Protein AF-A0A9P9J7Y5-F1 (afdb_monomer)

Foldseek 3Di:
DPPDQCCLVVVVLVVLPDLADEAEEAEAPQQCQVVVLVCCVPPPHDPQAQEFEDEFDALPQAELLSRLVRRVVSQCVVVVVLCVLLVVLCVVQPVCCSVDSVSSLSSVLVSQQDLSNAEYEYEYEALVNHDPVCSLVVLVSSVVSRVVCVPGNGHYYYYYYHYVDVSNVVSCPVVVVVYPYRYDYLLNCLLPVLPPDADPVLSVLSSVLSVQAPRRHNVLVVLLLVLQPVDPQSVDNRSSVVSSVDRQSYPVSSVVSVLVPDPCNVLVVQLVVCVVPDSDDDDPVRSVLSSQDDPPDPDSPDDPDDDDPDDD

Organism: NCBI:txid1079267

pLDDT: mean 72.06, std 17.3, range [28.56, 95.88]

Secondary structure (DSSP, 8-state):
---TTTHHHHHHHHHHT-SSEEEEEEE-TTS-HHHHHHHIIIIIS-TTSEEEEEE-BTTTB--HHHHHHHHHHHHHHH-GGGGGGGHHHHHHHGGGGGG-HHHHHHHHHHHHHSTTT-EEEEEEE-GGGS-HHHHHHHHHHHHHHHHHHTTSS-EEEEEEEE---HHHHHHTHHHHTTS-EEEE-HHHHTTTGGGSS--HHHHHHHHHHHHH-SS--HHHHHHHHHTTTTSTTTTSHHHHHHHHHS--SSHHHHHHHHHTT-S-HHHHHHHHHHHHH-SSPPPHHHHHHHHH--TT---TT---PPP-S---

Nearest PDB structures (foldseek):
  7tjf-assembly1_E  TM=5.237E-01  e=9.612E-05  Saccharomyces cerevisiae
  6nyv-assembly1_B  TM=5.092E-01  e=1.310E-04  Drosophila melanogaster
  5zqm-assembly1_A  TM=4.766E-01  e=4.915E-05  Homo sapiens
  5vq9-assembly1_D  TM=4.803E-01  e=2.840E-04  Homo sapiens
  5w0t-assembly1_A-2  TM=4.147E-01  e=2.310E-04  Saccharomyces cerevisiae S288C

Solvent-accessible surface area (backbone atoms only — not comparable to full-atom values): 17991 Å² total; per-residue (Å²): 142,83,73,69,82,58,49,58,62,50,44,48,56,56,55,65,71,45,71,53,47,56,38,40,37,29,29,49,84,49,50,47,64,66,60,48,54,49,47,36,67,78,72,64,53,63,87,83,37,49,74,28,61,40,67,35,32,66,98,76,49,24,48,68,46,60,43,48,53,50,31,50,52,48,46,29,71,77,39,59,80,48,47,63,48,41,47,69,54,33,75,73,43,46,88,50,33,80,75,32,58,68,54,46,51,51,27,53,55,51,31,44,58,34,73,87,49,38,34,35,36,41,36,38,33,39,56,70,33,32,46,75,85,52,45,62,58,52,52,53,48,55,51,52,52,55,65,59,40,79,80,52,83,22,29,56,23,38,40,38,29,28,52,77,44,65,80,55,50,58,71,34,49,78,45,51,78,80,26,65,74,46,75,48,56,37,74,72,53,61,79,58,69,66,73,71,91,61,59,75,73,53,38,57,47,46,47,51,51,53,72,74,30,65,86,42,22,58,49,47,53,48,50,60,63,62,67,41,72,91,47,93,38,60,87,35,78,66,38,51,46,56,51,54,71,70,58,60,67,33,64,66,49,46,48,50,59,57,58,68,65,50,90,50,55,69,58,52,51,49,46,52,51,48,64,73,68,46,93,62,91,72,50,71,71,56,45,59,51,61,66,66,63,53,99,84,58,93,52,95,84,74,71,94,66,85,81,74,94,80,84,132

InterPro domains:
  IPR027417 P-loop containing nucleoside triphosphate hydrolase [G3DSA:3.40.50.300] (8-209)
  IPR027417 P-loop containing nucleoside triphosphate hydrolase [SSF52540] (16-172)
  IPR055497 Domain of unknown function DUF7069 [PF23239] (197-244)
  IPR056884 Nephrocystin 3-like, N-terminal [PF24883] (17-163)

Mean predicted aligned error: 14.94 Å

Radius of gyration: 24.16 Å; Cα contacts (8 Å, |Δi|>4): 365; chains: 1; bounding box: 66×51×68 Å

Structure (mmCIF, N/CA/C/O backbone):
data_AF-A0A9P9J7Y5-F1
#
_entry.id   AF-A0A9P9J7Y5-F1
#
loop_
_atom_site.group_PDB
_atom_site.id
_atom_site.type_symbol
_atom_site.label_atom_id
_atom_site.label_alt_id
_atom_site.label_comp_id
_atom_site.label_asym_id
_atom_site.label_entity_id
_atom_site.label_seq_id
_atom_site.pdbx_PDB_ins_code
_atom_site.Cartn_x
_atom_site.Cartn_y
_atom_site.Cartn_z
_atom_site.occupancy
_atom_site.B_iso_or_equiv
_atom_site.auth_seq_id
_atom_site.auth_comp_id
_atom_site.auth_asym_id
_atom_site.auth_atom_id
_atom_site.pdbx_PDB_model_num
ATOM 1 N N . MET A 1 1 ? 31.064 13.441 7.621 1.00 30.64 1 MET A N 1
ATOM 2 C CA . MET A 1 1 ? 29.585 13.510 7.565 1.00 30.64 1 MET A CA 1
ATOM 3 C C . MET A 1 1 ? 29.035 12.103 7.346 1.00 30.64 1 MET A C 1
ATOM 5 O O . MET A 1 1 ? 28.997 11.632 6.220 1.00 30.64 1 MET A O 1
ATOM 9 N N . SER A 1 2 ? 28.711 11.392 8.428 1.00 28.56 2 SER A N 1
ATOM 10 C CA . SER A 1 2 ? 28.346 9.960 8.444 1.00 28.56 2 SER A CA 1
ATOM 11 C C . SER A 1 2 ? 26.985 9.702 9.119 1.00 28.56 2 SER A C 1
ATOM 13 O O . SER A 1 2 ? 26.792 8.652 9.724 1.00 28.56 2 SER A O 1
ATOM 15 N N . GLY A 1 3 ? 26.063 10.672 9.061 1.00 30.59 3 GLY A N 1
ATOM 16 C CA . GLY A 1 3 ? 24.860 10.718 9.907 1.00 30.59 3 GLY A CA 1
ATOM 17 C C . GLY A 1 3 ? 23.641 9.906 9.445 1.00 30.59 3 GLY A C 1
ATOM 18 O O . GLY A 1 3 ? 22.944 9.355 10.282 1.00 30.59 3 GLY A O 1
ATOM 19 N N . THR A 1 4 ? 23.380 9.732 8.148 1.00 46.78 4 THR A N 1
ATOM 20 C CA . THR A 1 4 ? 22.036 9.300 7.694 1.00 46.78 4 THR A CA 1
ATOM 21 C C . THR A 1 4 ? 21.763 7.785 7.730 1.00 46.78 4 THR A C 1
ATOM 23 O O . THR A 1 4 ? 20.610 7.356 7.764 1.00 46.78 4 THR A O 1
ATOM 26 N N . LYS A 1 5 ? 22.799 6.932 7.789 1.00 42.75 5 LYS A N 1
ATOM 27 C CA . LYS A 1 5 ? 22.683 5.475 7.527 1.00 42.75 5 LYS A CA 1
ATOM 28 C C . LYS A 1 5 ? 21.881 4.688 8.579 1.00 42.75 5 LYS A C 1
ATOM 30 O O . LYS A 1 5 ? 21.254 3.682 8.255 1.00 42.75 5 LYS A O 1
ATOM 35 N N . ALA A 1 6 ? 21.928 5.108 9.841 1.00 46.97 6 ALA A N 1
ATOM 36 C CA . ALA A 1 6 ? 21.239 4.427 10.940 1.00 46.97 6 ALA A CA 1
ATOM 37 C C . ALA A 1 6 ? 19.881 5.061 11.262 1.00 46.97 6 ALA A C 1
ATOM 39 O O . ALA A 1 6 ? 19.047 4.420 11.896 1.00 46.97 6 ALA A O 1
ATOM 40 N N . GLU A 1 7 ? 19.647 6.300 10.838 1.00 52.06 7 GLU A N 1
ATOM 41 C CA . GLU A 1 7 ? 18.571 7.128 11.380 1.00 52.06 7 GLU A CA 1
ATOM 42 C C . GLU A 1 7 ? 17.200 6.737 10.848 1.00 52.06 7 GLU A C 1
ATOM 44 O O . GLU A 1 7 ? 16.274 6.611 11.645 1.00 52.06 7 GLU A O 1
ATOM 49 N N . TRP A 1 8 ? 17.060 6.441 9.552 1.00 59.62 8 TRP A N 1
ATOM 50 C CA . TRP A 1 8 ? 15.756 6.055 9.013 1.00 59.62 8 TRP A CA 1
ATOM 51 C C . TRP A 1 8 ? 15.376 4.615 9.377 1.00 59.62 8 TRP A C 1
ATOM 53 O O . TRP A 1 8 ? 14.233 4.386 9.751 1.00 59.62 8 TRP A O 1
ATOM 63 N N . LYS A 1 9 ? 16.309 3.644 9.367 1.00 58.81 9 LYS A N 1
ATOM 64 C CA . LYS A 1 9 ? 16.030 2.251 9.793 1.00 58.81 9 LYS A CA 1
ATOM 65 C C . LYS A 1 9 ? 15.739 2.178 11.292 1.00 58.81 9 LYS A C 1
ATOM 67 O O . LYS A 1 9 ? 14.817 1.479 11.713 1.00 58.81 9 LYS A O 1
ATOM 72 N N . LYS A 1 10 ? 16.494 2.920 12.113 1.00 60.72 10 LYS A N 1
ATOM 73 C CA . LYS A 1 10 ? 16.228 3.06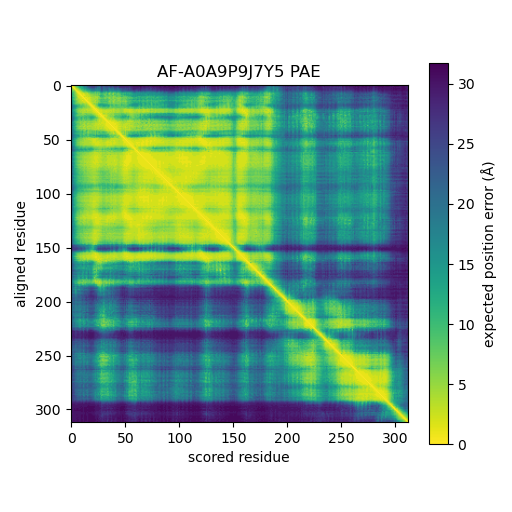5 13.554 1.00 60.72 10 LYS A CA 1
ATOM 74 C C . LYS A 1 10 ? 14.931 3.830 13.791 1.00 60.72 10 LYS A C 1
ATOM 76 O O . LYS A 1 10 ? 14.159 3.424 14.652 1.00 60.72 10 LYS A O 1
ATOM 81 N N . GLY A 1 11 ? 14.663 4.873 13.010 1.00 65.25 11 GLY A N 1
ATOM 82 C CA . GLY A 1 11 ? 13.417 5.632 13.022 1.00 65.25 11 GLY A CA 1
ATOM 83 C C . GLY A 1 11 ? 12.224 4.741 12.704 1.00 65.25 11 GLY A C 1
ATOM 84 O O . GLY A 1 11 ? 11.317 4.636 13.519 1.00 65.25 11 GLY A O 1
ATOM 85 N N . LEU A 1 12 ? 12.280 3.998 11.600 1.00 69.12 12 LEU A N 1
ATOM 86 C CA . LEU A 1 12 ? 11.273 3.031 11.178 1.00 69.12 12 LEU A CA 1
ATOM 87 C C . LEU A 1 12 ? 11.050 1.979 12.262 1.00 69.12 12 LEU A C 1
ATOM 89 O O . LEU A 1 12 ? 9.931 1.842 12.731 1.00 69.12 12 LEU A O 1
ATOM 93 N N . LYS A 1 13 ? 12.098 1.306 12.757 1.00 68.69 13 LYS A N 1
ATOM 94 C CA . LYS A 1 13 ? 11.964 0.317 13.845 1.00 68.69 13 LYS A CA 1
ATOM 95 C C . LYS A 1 13 ? 11.372 0.915 15.123 1.00 68.69 13 LYS A C 1
ATOM 97 O O . LYS A 1 13 ? 10.553 0.277 15.773 1.00 68.69 13 LYS A O 1
ATOM 102 N N . THR A 1 14 ? 11.761 2.134 15.488 1.00 69.25 14 THR A N 1
ATOM 103 C CA . THR A 1 14 ? 11.233 2.821 16.678 1.00 69.25 14 THR A CA 1
ATOM 104 C C . THR A 1 14 ? 9.757 3.173 16.498 1.00 69.25 14 THR A C 1
ATOM 106 O O . THR A 1 14 ? 8.968 2.991 17.417 1.00 69.25 14 THR A O 1
ATOM 109 N N . ARG A 1 15 ? 9.355 3.622 15.305 1.00 71.31 15 ARG A N 1
ATOM 110 C CA . ARG A 1 15 ? 7.965 3.973 14.983 1.00 71.31 15 ARG A CA 1
ATOM 111 C C . ARG A 1 15 ? 7.093 2.746 14.752 1.00 71.31 15 ARG A C 1
ATOM 113 O O . ARG A 1 15 ? 5.922 2.757 15.107 1.00 71.31 15 ARG A O 1
ATOM 120 N N . LEU A 1 16 ? 7.650 1.648 14.249 1.00 70.00 16 LEU A N 1
ATOM 121 C CA . LEU A 1 16 ? 6.963 0.359 14.172 1.00 70.00 16 LEU A CA 1
ATOM 122 C C . LEU A 1 16 ? 6.620 -0.180 15.565 1.00 70.00 16 LEU A C 1
ATOM 124 O O . LEU A 1 16 ? 5.552 -0.759 15.718 1.00 70.00 16 LEU A O 1
ATOM 128 N N . LYS A 1 17 ? 7.447 0.112 16.577 1.00 68.69 17 LYS A N 1
ATOM 129 C CA . LYS A 1 17 ? 7.165 -0.186 17.991 1.00 68.69 17 LYS A CA 1
ATOM 130 C C . LYS A 1 17 ? 6.159 0.756 18.658 1.00 68.69 17 LYS A C 1
ATOM 132 O O . LYS A 1 17 ? 5.751 0.478 19.777 1.00 68.69 17 LYS A O 1
ATOM 137 N N . GLN A 1 18 ? 5.791 1.876 18.029 1.00 68.81 18 GLN A N 1
ATOM 138 C CA . GLN A 1 18 ? 4.716 2.721 18.551 1.00 68.81 18 GLN A CA 1
ATOM 139 C C . GLN A 1 18 ? 3.368 2.058 18.285 1.00 68.81 18 GLN A C 1
ATOM 141 O O . GLN A 1 18 ? 3.100 1.604 17.171 1.00 68.81 18 GLN A O 1
ATOM 146 N N . ASP A 1 19 ? 2.538 2.032 19.317 1.00 64.62 19 ASP A N 1
ATOM 147 C CA . ASP A 1 19 ? 1.259 1.328 19.320 1.00 64.62 19 ASP A CA 1
ATOM 148 C C . ASP A 1 19 ? 0.167 2.029 18.510 1.00 64.62 19 ASP A C 1
ATOM 150 O O . ASP A 1 19 ? -0.817 1.401 18.134 1.00 64.62 19 ASP A O 1
ATOM 154 N N . SER A 1 20 ? 0.323 3.322 18.238 1.00 69.25 20 SER A N 1
ATOM 155 C CA . SER A 1 20 ? -0.656 4.096 17.493 1.00 69.25 20 SER A CA 1
ATOM 156 C C . SER A 1 20 ? -0.000 5.153 16.626 1.00 69.25 20 SER A C 1
ATOM 158 O O . SER A 1 20 ? 1.152 5.560 16.814 1.00 69.25 20 SER A O 1
ATOM 160 N N . GLY A 1 21 ? -0.792 5.601 15.666 1.00 71.56 21 GLY A N 1
ATOM 161 C CA . GLY A 1 21 ? -0.497 6.756 14.862 1.00 71.56 21 GLY A CA 1
ATOM 162 C C . GLY A 1 21 ? 0.029 6.464 13.470 1.00 71.56 21 GLY A C 1
ATOM 163 O O . GLY A 1 21 ? 0.324 5.326 13.103 1.00 71.56 21 GLY A O 1
ATOM 164 N N . PRO A 1 22 ? 0.052 7.510 12.647 1.00 76.12 22 PRO A N 1
ATOM 165 C CA . PRO A 1 22 ? 0.320 7.375 11.238 1.00 76.12 22 PRO A CA 1
ATOM 166 C C . PRO A 1 22 ? 1.812 7.520 10.931 1.00 76.12 22 PRO A C 1
ATOM 168 O O . PRO A 1 22 ? 2.508 8.387 11.461 1.00 76.12 22 PRO A O 1
ATOM 171 N N . LEU A 1 23 ? 2.293 6.679 10.026 1.00 79.56 23 LEU A N 1
ATOM 172 C CA . LEU A 1 23 ? 3.646 6.684 9.499 1.00 79.56 23 LEU A CA 1
ATOM 173 C C . LEU A 1 23 ? 3.573 6.821 7.983 1.00 79.56 23 LEU A C 1
ATOM 175 O O . LEU A 1 23 ? 2.976 5.974 7.323 1.00 79.56 23 LEU A O 1
ATOM 179 N N . LEU A 1 24 ? 4.200 7.863 7.441 1.00 79.62 24 LEU A N 1
ATOM 180 C CA . LEU A 1 24 ? 4.327 8.043 6.000 1.00 79.62 24 LEU A CA 1
ATOM 181 C C . LEU A 1 24 ? 5.722 7.615 5.545 1.00 79.62 24 LEU A C 1
ATOM 183 O O . LEU A 1 24 ? 6.725 8.111 6.059 1.00 79.62 24 LEU A O 1
ATOM 187 N N . VAL A 1 25 ? 5.775 6.733 4.554 1.00 80.19 25 VAL A N 1
ATOM 188 C CA . VAL A 1 25 ? 6.993 6.329 3.860 1.00 80.19 25 VAL A CA 1
ATOM 189 C C . VAL A 1 25 ? 6.951 6.892 2.444 1.00 80.19 25 VAL A C 1
ATOM 191 O O . VAL A 1 25 ? 6.141 6.478 1.618 1.00 80.19 25 VAL A O 1
ATOM 194 N N . THR A 1 26 ? 7.834 7.842 2.154 1.00 76.31 26 THR A N 1
ATOM 195 C CA . THR A 1 26 ? 7.985 8.391 0.804 1.00 76.31 26 THR A CA 1
ATOM 196 C C . THR A 1 26 ? 9.173 7.745 0.111 1.00 76.31 26 THR A C 1
ATOM 198 O O . THR A 1 26 ? 10.251 7.669 0.692 1.00 76.31 26 THR A O 1
ATOM 201 N N . ALA A 1 27 ? 9.014 7.277 -1.125 1.00 73.06 27 ALA A N 1
ATOM 202 C CA . ALA A 1 27 ? 10.160 6.811 -1.909 1.00 73.06 27 ALA A CA 1
ATOM 203 C C . ALA A 1 27 ? 9.968 7.012 -3.409 1.00 73.06 27 ALA A C 1
ATOM 205 O O . ALA A 1 27 ? 8.844 6.976 -3.921 1.00 73.06 27 ALA A O 1
ATOM 206 N N . ASP A 1 28 ? 11.074 7.147 -4.128 1.00 71.88 28 ASP A N 1
ATOM 207 C CA . ASP A 1 28 ? 11.061 7.295 -5.581 1.00 71.88 28 ASP A CA 1
ATOM 208 C C . ASP A 1 28 ? 10.579 5.996 -6.279 1.00 71.88 28 ASP A C 1
ATOM 210 O O . ASP A 1 28 ? 10.495 4.921 -5.656 1.00 71.88 28 ASP A O 1
ATOM 214 N N . PRO A 1 29 ? 10.142 6.061 -7.552 1.00 69.81 29 PRO A N 1
ATOM 215 C CA . PRO A 1 29 ? 9.810 4.870 -8.337 1.00 69.81 29 PRO A CA 1
ATOM 216 C C . PRO A 1 29 ? 10.962 3.858 -8.346 1.00 69.81 29 PRO A C 1
ATOM 218 O O . PRO A 1 29 ? 12.126 4.237 -8.382 1.00 69.81 29 PRO A O 1
ATOM 221 N N . GLY A 1 30 ? 10.651 2.561 -8.288 1.00 63.19 30 GLY A N 1
ATOM 222 C CA . GLY A 1 30 ? 11.681 1.514 -8.298 1.00 63.19 30 GLY A CA 1
ATOM 223 C C . GLY A 1 30 ? 12.516 1.398 -7.013 1.00 63.19 30 GLY A C 1
ATOM 224 O O . GLY A 1 30 ? 13.418 0.567 -6.959 1.00 63.19 30 GLY A O 1
ATOM 225 N N . CYS A 1 31 ? 12.224 2.171 -5.959 1.00 65.31 31 CYS A N 1
ATOM 226 C CA . CYS A 1 31 ? 12.910 2.072 -4.661 1.00 65.31 31 CYS A CA 1
ATOM 227 C C . CYS A 1 31 ? 12.339 0.994 -3.715 1.00 65.31 31 CYS A C 1
ATOM 229 O O . CYS A 1 31 ? 12.710 0.959 -2.547 1.00 65.31 31 CYS A O 1
ATOM 231 N N . GLY A 1 32 ? 11.434 0.129 -4.188 1.00 65.88 32 GLY A N 1
ATOM 232 C CA . GLY A 1 32 ? 10.937 -1.006 -3.401 1.00 65.88 32 GLY A CA 1
ATOM 233 C C . GLY A 1 32 ? 9.888 -0.667 -2.333 1.00 65.88 32 GLY A C 1
ATOM 234 O O . GLY A 1 32 ? 9.806 -1.379 -1.341 1.00 65.88 32 GLY A O 1
ATOM 235 N N . LYS A 1 33 ? 9.067 0.381 -2.517 1.00 78.50 33 LYS A N 1
ATOM 236 C CA . LYS A 1 33 ? 7.981 0.750 -1.574 1.00 78.50 33 LYS A CA 1
ATOM 237 C C . LYS A 1 33 ? 7.036 -0.410 -1.269 1.00 78.50 33 LYS A C 1
ATOM 239 O O . LYS A 1 33 ? 6.884 -0.769 -0.109 1.00 78.50 33 LYS A O 1
ATOM 244 N N . SER A 1 34 ? 6.487 -1.035 -2.307 1.00 79.12 34 SER A N 1
ATOM 245 C CA . SER A 1 34 ? 5.549 -2.151 -2.162 1.00 79.12 34 SER A CA 1
ATOM 246 C C . SER A 1 34 ? 6.226 -3.392 -1.575 1.00 79.12 34 SER A C 1
ATOM 248 O O . SER A 1 34 ? 5.640 -4.090 -0.751 1.00 79.12 34 SER A O 1
ATOM 250 N N . ALA A 1 35 ? 7.498 -3.633 -1.921 1.00 76.25 35 ALA A N 1
ATOM 251 C CA . ALA A 1 35 ? 8.300 -4.696 -1.313 1.00 76.25 35 ALA A CA 1
ATOM 252 C C . ALA A 1 35 ? 8.533 -4.442 0.186 1.00 76.25 35 ALA A C 1
ATOM 254 O O . ALA A 1 35 ? 8.406 -5.359 0.995 1.00 76.25 35 ALA A O 1
ATOM 255 N N . LEU A 1 36 ? 8.800 -3.191 0.574 1.00 74.50 36 LEU A N 1
ATOM 256 C CA . LEU A 1 36 ? 8.884 -2.785 1.972 1.00 74.50 36 LEU A CA 1
ATOM 257 C C . LEU A 1 36 ? 7.530 -2.938 2.673 1.00 74.50 36 LEU A C 1
ATOM 259 O O . LEU A 1 36 ? 7.495 -3.493 3.763 1.00 74.50 36 LEU A O 1
ATOM 263 N N . ALA A 1 37 ? 6.425 -2.497 2.068 1.00 80.38 37 ALA A N 1
ATOM 264 C CA . ALA A 1 37 ? 5.087 -2.646 2.640 1.00 80.38 37 ALA A CA 1
ATOM 265 C C . ALA A 1 37 ? 4.768 -4.122 2.927 1.00 80.38 37 ALA A C 1
ATOM 267 O O . ALA A 1 37 ? 4.381 -4.458 4.046 1.00 80.38 37 ALA A O 1
ATOM 268 N N . LYS A 1 38 ? 5.040 -5.008 1.962 1.00 80.44 38 LYS A N 1
ATOM 269 C CA . LYS A 1 38 ? 4.908 -6.459 2.125 1.00 80.44 38 LYS A CA 1
ATOM 270 C C . LYS A 1 38 ? 5.805 -7.002 3.239 1.00 80.44 38 LYS A C 1
ATOM 272 O O . LYS A 1 38 ? 5.316 -7.670 4.140 1.00 80.44 38 LYS A O 1
ATOM 277 N N . TYR A 1 39 ? 7.092 -6.653 3.243 1.00 76.81 39 TYR A N 1
ATOM 278 C CA . TYR A 1 39 ? 8.017 -7.073 4.300 1.00 76.81 39 TYR A CA 1
ATOM 279 C C . TYR A 1 39 ? 7.554 -6.628 5.698 1.00 76.81 39 TYR A C 1
ATOM 281 O O . TYR A 1 39 ? 7.715 -7.352 6.684 1.00 76.81 39 TYR A O 1
ATOM 289 N N . LEU A 1 40 ? 6.975 -5.429 5.805 1.00 77.62 40 LEU A N 1
ATOM 290 C CA . LEU A 1 40 ? 6.451 -4.930 7.069 1.00 77.62 40 LEU A CA 1
ATOM 291 C C . LEU A 1 40 ? 5.247 -5.743 7.541 1.00 77.62 40 LEU A C 1
ATOM 293 O O . LEU A 1 40 ? 5.210 -6.096 8.719 1.00 77.62 40 LEU A O 1
ATOM 297 N N . ILE A 1 41 ? 4.324 -6.068 6.634 1.00 80.00 41 ILE A N 1
ATOM 298 C CA . ILE A 1 41 ? 3.160 -6.921 6.904 1.00 80.00 41 ILE A CA 1
ATOM 299 C C . ILE A 1 41 ? 3.597 -8.322 7.344 1.00 80.00 41 ILE A C 1
ATOM 301 O O . ILE A 1 41 ? 3.137 -8.795 8.379 1.00 80.00 41 ILE A O 1
ATOM 305 N N . ASP A 1 42 ? 4.519 -8.941 6.609 1.00 76.38 42 ASP A N 1
ATOM 306 C CA . ASP A 1 42 ? 4.877 -10.348 6.802 1.00 76.38 42 ASP A CA 1
ATOM 307 C C . ASP A 1 42 ? 5.786 -10.573 8.025 1.00 76.38 42 ASP A C 1
ATOM 309 O O . ASP A 1 42 ? 5.684 -11.604 8.692 1.00 76.38 42 ASP A O 1
ATOM 313 N N . TYR A 1 43 ? 6.680 -9.623 8.340 1.00 70.75 43 TYR A N 1
ATOM 314 C CA . TYR A 1 43 ? 7.783 -9.881 9.281 1.00 70.75 43 TYR A CA 1
ATOM 315 C C . TYR A 1 43 ? 7.977 -8.849 10.391 1.00 70.75 43 TYR A C 1
ATOM 317 O O . TYR A 1 43 ? 8.624 -9.159 11.393 1.00 70.75 43 TYR A O 1
ATOM 325 N N . SER A 1 44 ? 7.510 -7.607 10.227 1.00 69.31 44 SER A N 1
ATOM 326 C CA . SER A 1 44 ? 7.893 -6.517 11.146 1.00 69.31 44 SER A CA 1
ATOM 327 C C . SER A 1 44 ? 6.760 -5.986 12.010 1.00 69.31 44 SER A C 1
ATOM 329 O O . SER A 1 44 ? 7.030 -5.405 13.064 1.00 69.31 44 SER A O 1
ATOM 331 N N . LEU A 1 45 ? 5.512 -6.124 11.567 1.00 74.75 45 LEU A N 1
ATOM 332 C CA . LEU A 1 45 ? 4.358 -5.730 12.357 1.00 74.75 45 LEU A CA 1
ATOM 333 C C . LEU A 1 45 ? 4.081 -6.775 13.453 1.00 74.75 45 LEU A C 1
ATOM 335 O O . LEU A 1 45 ? 4.258 -7.972 13.223 1.00 74.75 45 LEU A O 1
ATOM 339 N N . PRO A 1 46 ? 3.680 -6.352 14.668 1.00 71.12 46 PRO A N 1
ATOM 340 C CA . PRO A 1 46 ? 3.418 -7.285 15.759 1.00 71.12 46 PRO A CA 1
ATOM 341 C C . PRO A 1 46 ? 2.289 -8.256 15.400 1.00 71.12 46 PRO A C 1
ATOM 343 O O . PRO A 1 46 ? 1.209 -7.813 15.033 1.00 71.12 46 PRO A O 1
ATOM 346 N N . GLN A 1 47 ? 2.474 -9.561 15.611 1.00 69.00 47 GLN A N 1
ATOM 347 C CA . GLN A 1 47 ? 1.408 -10.558 15.393 1.00 69.00 47 GLN A CA 1
ATOM 348 C C . GLN A 1 47 ? 0.170 -10.341 16.285 1.00 69.00 47 GLN A C 1
ATOM 350 O O . GLN A 1 47 ? -0.896 -10.884 16.022 1.00 69.00 47 GLN A O 1
ATOM 355 N N . SER A 1 48 ? 0.301 -9.544 17.349 1.00 74.81 48 SER A N 1
ATOM 356 C CA . SER A 1 48 ? -0.786 -9.176 18.258 1.00 74.81 48 SER A CA 1
ATOM 357 C C . SER A 1 48 ? -1.700 -8.064 17.725 1.00 74.81 48 SER A C 1
ATOM 359 O O . SER A 1 48 ? -2.689 -7.737 18.382 1.00 74.81 48 SER A O 1
ATOM 361 N N . THR A 1 49 ? -1.384 -7.461 16.572 1.00 83.56 49 THR A N 1
ATOM 362 C CA . THR A 1 49 ? -2.227 -6.453 15.916 1.00 83.56 49 THR A CA 1
ATOM 363 C C . THR A 1 49 ? -3.030 -7.078 14.782 1.00 83.56 49 THR A C 1
ATOM 365 O O . THR A 1 49 ? -2.540 -7.940 14.056 1.00 83.56 49 THR A O 1
ATOM 368 N N . THR A 1 50 ? -4.264 -6.617 14.592 1.00 89.44 50 THR A N 1
ATOM 369 C CA . THR A 1 50 ? -5.030 -6.967 13.394 1.00 89.44 50 THR A CA 1
ATOM 370 C C . THR A 1 50 ? -4.480 -6.150 12.230 1.00 89.44 50 THR A C 1
ATOM 372 O O . THR A 1 50 ? -4.555 -4.922 12.260 1.00 89.44 50 THR A O 1
ATOM 375 N N . ILE A 1 51 ? -3.905 -6.806 11.222 1.00 90.75 51 ILE A N 1
ATOM 376 C CA . ILE A 1 51 ? -3.310 -6.134 10.061 1.00 90.75 51 ILE A CA 1
ATOM 377 C C . ILE A 1 51 ? -4.305 -6.175 8.904 1.00 90.75 51 ILE A C 1
ATOM 379 O O . ILE A 1 51 ? -4.772 -7.243 8.522 1.00 90.75 51 ILE A O 1
ATOM 383 N N . CYS A 1 52 ? -4.628 -5.014 8.345 1.00 93.56 52 CYS A N 1
ATOM 384 C CA . CYS A 1 52 ? -5.433 -4.879 7.132 1.00 93.56 52 CYS A CA 1
ATOM 385 C C . CYS A 1 52 ? -4.646 -4.046 6.124 1.00 93.56 52 CYS A C 1
ATOM 387 O O . CYS A 1 52 ? -4.043 -3.040 6.501 1.00 93.56 52 CYS A O 1
ATOM 389 N N . TYR A 1 53 ? -4.643 -4.434 4.853 1.00 94.56 53 TYR A N 1
ATOM 390 C CA . TYR A 1 53 ? -3.851 -3.735 3.845 1.00 94.56 53 TYR A CA 1
ATOM 391 C C . TYR A 1 53 ? -4.595 -3.529 2.532 1.00 94.56 53 TYR A C 1
ATOM 393 O O . TYR A 1 53 ? -5.504 -4.277 2.177 1.00 94.56 53 TYR A O 1
ATOM 401 N N . PHE A 1 54 ? -4.196 -2.500 1.795 1.00 94.69 54 PHE A N 1
ATOM 402 C CA . PHE A 1 54 ? -4.648 -2.262 0.435 1.00 94.69 54 PHE A CA 1
ATOM 403 C C . PHE A 1 54 ? -3.527 -1.623 -0.380 1.00 94.69 54 PHE A C 1
ATOM 405 O O . PHE A 1 54 ? -2.835 -0.719 0.097 1.00 94.69 54 PHE A O 1
ATOM 412 N N . PHE A 1 55 ? -3.349 -2.103 -1.606 1.00 92.75 55 PHE A N 1
ATOM 413 C CA . PHE A 1 55 ? -2.333 -1.610 -2.526 1.00 92.75 55 PHE A CA 1
ATOM 414 C C . PHE A 1 55 ? -3.037 -0.886 -3.662 1.00 92.75 55 PHE A C 1
ATOM 416 O O . PHE A 1 55 ? -3.744 -1.511 -4.451 1.00 92.75 55 PHE A O 1
ATOM 423 N N . PHE A 1 56 ? -2.877 0.436 -3.702 1.00 90.00 56 PHE A N 1
ATOM 424 C CA . PHE A 1 56 ? -3.413 1.220 -4.801 1.00 90.00 56 PHE A CA 1
ATOM 425 C C . PHE A 1 56 ? -2.664 0.869 -6.081 1.00 90.00 56 PHE A C 1
ATOM 427 O O . PHE A 1 56 ? -1.446 0.690 -6.076 1.00 90.00 56 PHE A O 1
ATOM 434 N N . LYS A 1 57 ? -3.423 0.763 -7.168 1.00 86.81 57 LYS A N 1
ATOM 435 C CA . LYS A 1 57 ? -2.891 0.499 -8.498 1.00 86.81 57 LYS A CA 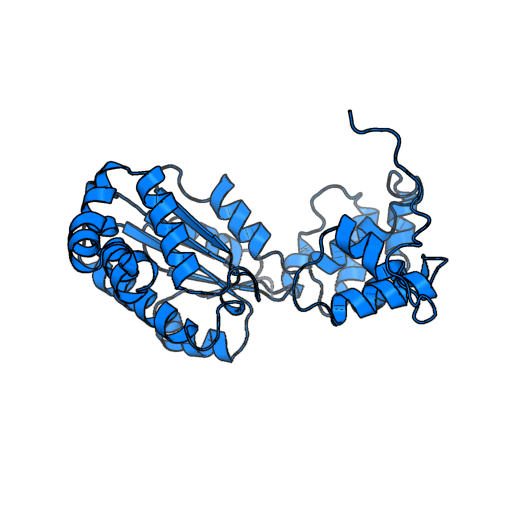1
ATOM 436 C C . LYS A 1 57 ? -3.670 1.314 -9.508 1.00 86.81 57 LYS A C 1
ATOM 438 O O . LYS A 1 57 ? -4.891 1.144 -9.610 1.00 86.81 57 LYS A O 1
ATOM 443 N N . ASP A 1 58 ? -2.977 2.191 -10.226 1.00 80.06 58 ASP A N 1
ATOM 444 C CA . ASP A 1 58 ? -3.622 3.062 -11.207 1.00 80.06 58 ASP A CA 1
ATOM 445 C C . ASP A 1 58 ? -4.401 2.237 -12.250 1.00 80.06 58 ASP A C 1
ATOM 447 O O . ASP A 1 58 ? -3.989 1.142 -12.632 1.00 80.06 58 ASP A O 1
ATOM 451 N N . GLN A 1 59 ? -5.555 2.758 -12.672 1.00 75.94 59 GLN A N 1
ATOM 452 C CA . GLN A 1 59 ? -6.496 2.150 -13.632 1.00 75.94 59 GLN A CA 1
ATOM 453 C C . GLN A 1 59 ? -7.139 0.797 -13.248 1.00 75.94 59 GLN A C 1
ATOM 455 O O . GLN A 1 59 ? -7.959 0.294 -14.009 1.00 75.94 59 GLN A O 1
ATOM 460 N N . ASP A 1 60 ? -6.835 0.223 -12.081 1.00 80.62 60 ASP A N 1
ATOM 461 C CA . ASP A 1 60 ? -7.357 -1.089 -11.652 1.00 80.62 60 ASP A CA 1
ATOM 462 C C . 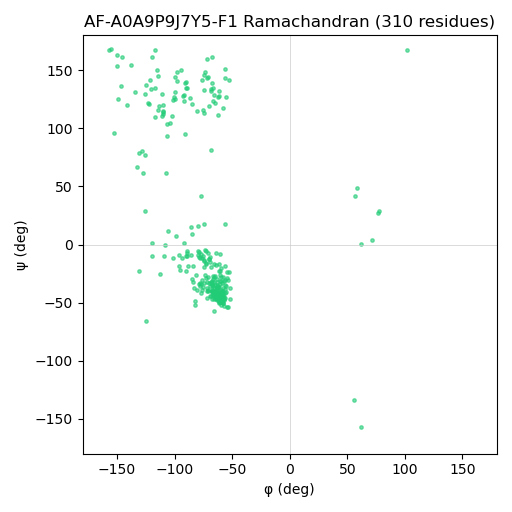ASP A 1 60 ? -8.052 -0.985 -10.280 1.00 80.62 60 ASP A C 1
ATOM 464 O O . ASP A 1 60 ? -9.277 -1.091 -10.141 1.00 80.62 60 ASP A O 1
ATOM 468 N N . GLN A 1 61 ? -7.272 -0.672 -9.245 1.00 86.62 61 GLN A N 1
ATOM 469 C CA . GLN A 1 61 ? -7.715 -0.608 -7.852 1.00 86.62 61 GLN A CA 1
ATOM 470 C C . GLN A 1 61 ? -7.324 0.738 -7.242 1.00 86.62 61 GLN A C 1
ATOM 472 O O . GLN A 1 61 ? -6.525 0.822 -6.310 1.00 86.62 61 GLN A O 1
ATOM 477 N N . ASN A 1 62 ? -7.864 1.816 -7.810 1.00 88.88 62 ASN A N 1
ATOM 478 C CA . ASN A 1 62 ? -7.452 3.187 -7.504 1.00 88.88 62 ASN A CA 1
ATOM 479 C C . ASN A 1 62 ? -8.476 4.003 -6.694 1.00 88.88 62 ASN A C 1
ATOM 481 O O . ASN A 1 62 ? -8.207 5.162 -6.374 1.00 88.88 62 ASN A O 1
ATOM 485 N N . THR A 1 63 ? -9.632 3.432 -6.337 1.00 92.06 63 THR A N 1
ATOM 486 C CA . THR A 1 63 ? -10.687 4.159 -5.604 1.00 92.06 63 THR A CA 1
ATOM 487 C C . THR A 1 63 ? -10.653 3.903 -4.097 1.00 92.06 63 THR A C 1
ATOM 489 O O . THR A 1 63 ? -10.355 2.804 -3.622 1.00 92.06 63 THR A O 1
ATOM 492 N N . VAL A 1 64 ? -11.046 4.908 -3.314 1.00 93.00 64 VAL A N 1
ATOM 493 C CA . VAL A 1 64 ? -11.179 4.822 -1.850 1.00 93.00 64 VAL A CA 1
ATOM 494 C C . VAL A 1 64 ? -12.251 3.812 -1.459 1.00 93.00 64 VAL A C 1
ATOM 496 O O . VAL A 1 64 ? -12.109 3.104 -0.465 1.00 93.00 64 VAL A O 1
ATOM 499 N N . ARG A 1 65 ? -13.315 3.702 -2.258 1.00 94.62 65 ARG A N 1
ATOM 500 C CA . ARG A 1 65 ? -14.371 2.704 -2.065 1.00 94.62 65 ARG A CA 1
ATOM 501 C C . ARG A 1 65 ? -13.812 1.280 -2.107 1.00 94.62 65 ARG A C 1
ATOM 503 O O . ARG A 1 65 ? -14.096 0.503 -1.200 1.00 94.62 65 ARG A O 1
ATOM 510 N N . GLN A 1 66 ? -13.006 0.948 -3.121 1.00 94.38 66 GLN A N 1
ATOM 511 C CA . GLN A 1 66 ? -12.346 -0.362 -3.215 1.00 94.38 66 GLN A CA 1
ATOM 512 C C . GLN A 1 66 ? -11.456 -0.612 -1.994 1.00 94.38 66 GLN A C 1
ATOM 514 O O . GLN A 1 66 ? -11.567 -1.672 -1.377 1.00 94.38 66 GLN A O 1
ATOM 519 N N . ALA A 1 67 ? -10.657 0.385 -1.599 1.00 95.06 67 ALA A N 1
ATOM 520 C CA . ALA A 1 67 ? -9.801 0.292 -0.422 1.00 95.06 67 ALA A CA 1
ATOM 521 C C . ALA A 1 67 ? -10.605 -0.012 0.851 1.00 95.06 67 ALA A C 1
ATOM 523 O O . ALA A 1 67 ? -10.300 -0.960 1.568 1.00 95.06 67 ALA A O 1
ATOM 524 N N . LEU A 1 68 ? -11.679 0.737 1.116 1.00 95.31 68 LEU A N 1
ATOM 525 C CA . LEU A 1 68 ? -12.512 0.535 2.302 1.00 95.31 68 LEU A CA 1
ATOM 526 C C . LEU A 1 68 ? -13.218 -0.818 2.311 1.00 95.31 68 LEU A C 1
ATOM 528 O O . LEU A 1 68 ? -13.251 -1.470 3.352 1.00 95.31 68 LEU A O 1
ATOM 532 N N . CYS A 1 69 ? -13.762 -1.253 1.173 1.00 94.81 69 CYS A N 1
ATOM 533 C CA . CYS A 1 69 ? -14.375 -2.573 1.064 1.00 94.81 69 CYS A CA 1
ATOM 534 C C . CYS A 1 69 ? -13.358 -3.682 1.364 1.00 94.81 69 CYS A C 1
ATOM 536 O O . CYS A 1 69 ? -13.655 -4.576 2.153 1.00 94.81 69 CYS A O 1
ATOM 538 N N . ALA A 1 70 ? -12.153 -3.601 0.793 1.00 95.44 70 ALA A N 1
ATOM 539 C CA . ALA A 1 70 ? -11.094 -4.577 1.032 1.00 95.44 70 ALA A CA 1
ATOM 540 C C . ALA A 1 70 ? -10.630 -4.588 2.497 1.00 95.44 70 ALA A C 1
ATOM 542 O O . ALA A 1 70 ? -10.462 -5.662 3.077 1.00 95.44 70 ALA A O 1
ATOM 543 N N . LEU A 1 71 ? -10.461 -3.410 3.106 1.00 95.88 71 LEU A N 1
ATOM 544 C CA . LEU A 1 71 ? -10.077 -3.282 4.512 1.00 95.88 71 LEU A CA 1
ATOM 545 C C . LEU A 1 71 ? -11.148 -3.851 5.446 1.00 95.88 71 LEU A C 1
ATOM 547 O O . LEU A 1 71 ? -10.819 -4.615 6.345 1.00 95.88 71 LEU A O 1
ATOM 551 N N . LEU A 1 72 ? -12.424 -3.519 5.229 1.00 95.50 72 LEU A N 1
ATOM 552 C CA . LEU A 1 72 ? -13.531 -4.036 6.037 1.00 95.50 72 LEU A CA 1
ATOM 553 C C . LEU A 1 72 ? -13.688 -5.548 5.884 1.00 95.50 72 LEU A C 1
ATOM 555 O O . LEU A 1 72 ? -13.891 -6.242 6.877 1.00 95.50 72 LEU A O 1
ATOM 559 N N . LEU A 1 73 ? -13.549 -6.066 4.662 1.00 95.25 73 LEU A N 1
ATOM 560 C CA . LEU A 1 73 ? -13.609 -7.500 4.404 1.00 95.25 73 LEU A CA 1
ATOM 561 C C . LEU A 1 73 ? -12.508 -8.248 5.164 1.00 95.25 73 LEU A C 1
ATOM 563 O O . LEU A 1 73 ? -12.802 -9.221 5.856 1.00 95.25 73 LEU A O 1
ATOM 567 N N . GLN A 1 74 ? -11.259 -7.778 5.084 1.00 95.56 74 GLN A N 1
ATOM 568 C CA . GLN A 1 74 ? -10.146 -8.343 5.856 1.00 95.56 74 GLN A CA 1
ATOM 569 C C . GLN A 1 74 ? -10.405 -8.238 7.358 1.00 95.56 74 GLN A C 1
ATOM 571 O O . GLN A 1 74 ? -10.244 -9.215 8.087 1.00 95.56 74 GLN A O 1
ATOM 576 N N . PHE A 1 75 ? -10.862 -7.073 7.815 1.00 94.25 75 PHE A N 1
ATOM 577 C CA . PHE A 1 75 ? -11.071 -6.814 9.230 1.00 94.25 75 PHE A CA 1
ATOM 578 C C . PHE A 1 75 ? -12.129 -7.738 9.835 1.00 94.25 75 PHE A C 1
ATOM 580 O O . PHE A 1 75 ? -11.886 -8.351 10.871 1.00 94.25 75 PHE A O 1
ATOM 587 N N . PHE A 1 76 ? -13.263 -7.916 9.157 1.00 95.00 76 PHE A N 1
ATOM 588 C CA . PHE A 1 76 ? -14.314 -8.832 9.599 1.00 95.00 76 PHE A CA 1
ATOM 589 C C . PHE A 1 76 ? -13.939 -10.300 9.417 1.00 95.00 76 PHE A C 1
ATOM 591 O O . PHE A 1 76 ? -14.365 -11.129 10.211 1.00 95.00 76 PHE A O 1
ATOM 598 N N . SER A 1 77 ? -13.102 -10.636 8.437 1.00 93.75 77 SER A N 1
ATOM 599 C CA . SER A 1 77 ? -12.589 -12.006 8.305 1.00 93.75 77 SER A CA 1
ATOM 600 C C . SER A 1 77 ? -11.681 -12.379 9.481 1.00 93.75 77 SER A C 1
ATOM 602 O O . SER A 1 77 ? -11.736 -13.500 9.976 1.00 93.75 77 SER A O 1
ATOM 604 N N . LEU A 1 78 ? -10.875 -11.426 9.963 1.00 92.19 78 LEU A N 1
ATOM 605 C CA . LEU A 1 78 ? -9.989 -11.614 11.114 1.00 92.19 78 LEU A CA 1
ATOM 606 C C . LEU A 1 78 ? -10.733 -11.511 12.453 1.00 92.19 78 LEU A C 1
ATOM 608 O O . LEU A 1 78 ? -10.381 -12.204 13.407 1.00 92.19 78 LEU A O 1
ATOM 612 N N . LYS A 1 79 ? -11.759 -10.656 12.537 1.00 91.88 79 LYS A N 1
ATOM 613 C CA . LYS A 1 79 ? -12.588 -10.424 13.730 1.00 91.88 79 LYS A CA 1
ATOM 614 C C . LYS A 1 79 ? -14.086 -10.495 13.382 1.00 91.88 79 LYS A C 1
ATOM 616 O O . LYS A 1 79 ? -14.741 -9.454 13.292 1.00 91.88 79 LYS A O 1
ATOM 621 N N . PRO A 1 80 ? -14.658 -11.705 13.231 1.00 93.62 80 PRO A N 1
ATOM 622 C CA . PRO A 1 80 ? -16.035 -11.876 12.756 1.00 93.62 80 PRO A CA 1
ATOM 623 C C . PRO A 1 80 ? -17.104 -11.195 13.611 1.00 93.62 80 PRO A C 1
ATOM 625 O O . PRO A 1 80 ? -18.084 -10.699 13.063 1.00 93.62 80 PRO A O 1
ATOM 628 N N . SER A 1 81 ? -16.911 -11.104 14.932 1.00 93.44 81 SER A N 1
ATOM 629 C CA . SER A 1 81 ? -17.869 -10.445 15.834 1.00 93.44 81 SER A CA 1
ATOM 630 C C . SER A 1 81 ? -18.084 -8.964 15.510 1.00 93.44 81 SER A C 1
ATOM 632 O O . SER A 1 81 ? -19.159 -8.425 15.754 1.00 93.44 81 SER A O 1
ATOM 634 N N . LEU A 1 82 ? -17.104 -8.301 14.890 1.00 94.00 82 LEU A N 1
ATOM 635 C CA . LEU A 1 82 ? -17.193 -6.878 14.564 1.00 94.00 82 LEU A CA 1
ATOM 636 C C . LEU A 1 82 ? -18.106 -6.581 13.371 1.00 94.00 82 LEU A C 1
ATOM 638 O O . LEU A 1 82 ? -18.426 -5.414 13.137 1.00 94.00 82 LEU A O 1
ATOM 642 N N . ILE A 1 83 ? -18.560 -7.601 12.633 1.00 94.31 83 ILE A N 1
ATOM 643 C CA . ILE A 1 83 ? -19.495 -7.417 11.515 1.00 94.31 83 ILE A CA 1
ATOM 644 C C . ILE A 1 83 ? -20.829 -6.809 11.973 1.00 94.31 83 ILE A C 1
ATOM 646 O O . ILE A 1 83 ? -21.517 -6.150 11.190 1.00 94.31 83 ILE A O 1
ATOM 650 N N . GLU A 1 84 ? -21.176 -6.957 13.255 1.00 94.12 84 GLU A N 1
ATOM 651 C CA . GLU A 1 84 ? -22.354 -6.331 13.855 1.00 94.12 84 GLU A CA 1
ATOM 652 C C . GLU A 1 84 ? -22.346 -4.806 13.684 1.00 94.12 84 GLU A C 1
ATOM 654 O O . GLU A 1 84 ? -23.401 -4.208 13.472 1.00 94.12 84 GLU A O 1
ATOM 659 N N . HIS A 1 85 ? -21.166 -4.173 13.636 1.00 93.31 85 HIS A N 1
ATOM 660 C CA . HIS A 1 85 ? -21.025 -2.730 13.398 1.00 93.31 85 HIS A CA 1
ATOM 661 C C . HIS A 1 85 ? -21.409 -2.296 11.981 1.00 93.31 85 HIS A C 1
ATOM 663 O O . HIS A 1 85 ? -21.714 -1.121 11.758 1.00 93.31 85 HIS A O 1
ATOM 669 N N . ALA A 1 86 ? -21.435 -3.224 11.020 1.00 93.00 86 ALA A N 1
ATOM 670 C CA . ALA A 1 86 ? -21.914 -2.965 9.666 1.00 93.00 86 ALA A CA 1
ATOM 671 C C . ALA A 1 86 ? -23.447 -3.026 9.565 1.00 93.00 86 ALA A C 1
ATOM 673 O O . ALA A 1 86 ? -24.037 -2.354 8.716 1.00 93.00 86 ALA A O 1
ATOM 674 N N . MET A 1 87 ? -24.112 -3.781 10.448 1.00 93.75 87 MET A N 1
ATOM 675 C CA . MET A 1 87 ? -25.551 -4.051 10.361 1.00 93.75 87 MET A CA 1
ATOM 676 C C . MET A 1 87 ? -26.439 -2.800 10.445 1.00 93.75 87 MET A C 1
ATOM 678 O O . MET A 1 87 ? -27.374 -2.705 9.648 1.00 93.75 87 MET A O 1
ATOM 682 N N . PRO A 1 88 ? -26.187 -1.807 11.325 1.00 93.31 88 PRO A N 1
ATOM 683 C CA . PRO A 1 88 ? -26.996 -0.590 11.367 1.00 93.31 88 PRO A CA 1
ATOM 684 C C . PRO A 1 88 ? -26.984 0.169 10.041 1.00 93.31 88 PRO A C 1
ATOM 686 O O . PRO A 1 88 ? -28.014 0.674 9.599 1.00 93.31 88 PRO A O 1
ATOM 689 N N . GLN A 1 89 ? -25.819 0.233 9.394 1.00 92.50 89 GLN A N 1
ATOM 690 C CA . GLN A 1 89 ? -25.670 0.947 8.135 1.00 92.50 89 GLN A CA 1
ATOM 691 C C . GLN A 1 89 ? -26.218 0.126 6.961 1.00 92.50 89 GLN A C 1
ATOM 693 O O . GLN A 1 89 ? -26.866 0.684 6.082 1.00 92.50 89 GLN A O 1
ATOM 698 N N . PHE A 1 90 ? -26.067 -1.201 6.994 1.00 92.69 90 PHE A N 1
ATOM 699 C CA . PHE A 1 90 ? -26.678 -2.099 6.015 1.00 92.69 90 PHE A CA 1
ATOM 700 C C . PH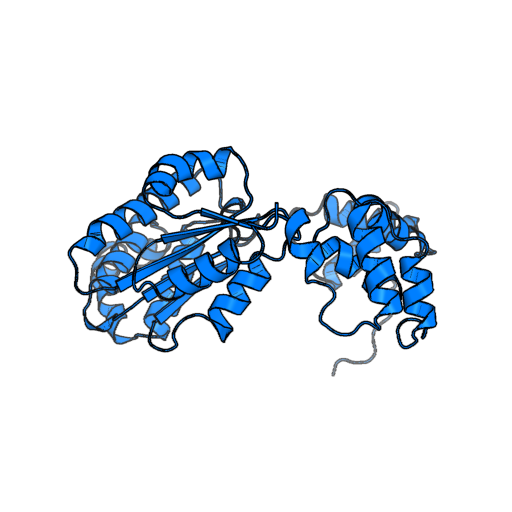E A 1 90 ? -28.210 -2.064 6.063 1.00 92.69 90 PHE A C 1
ATOM 702 O O . PHE A 1 90 ? -28.853 -2.046 5.023 1.00 92.69 90 PHE A O 1
ATOM 709 N N . ARG A 1 91 ? -28.828 -1.975 7.248 1.00 93.12 91 ARG A N 1
ATOM 710 C CA . ARG A 1 91 ? -30.291 -1.817 7.364 1.00 93.12 91 ARG A CA 1
ATOM 711 C C . ARG A 1 91 ? -30.798 -0.507 6.755 1.00 93.12 91 ARG A C 1
ATOM 713 O O . ARG A 1 91 ? -31.939 -0.461 6.312 1.00 93.12 91 ARG A O 1
ATOM 720 N N . LYS A 1 92 ? -29.972 0.544 6.757 1.00 92.25 92 LYS A N 1
ATOM 721 C CA . LYS A 1 92 ? -30.314 1.856 6.194 1.00 92.25 92 LYS A CA 1
ATOM 722 C C . LYS A 1 92 ? -30.111 1.903 4.678 1.00 92.25 92 LYS A C 1
ATOM 724 O O . LYS A 1 92 ? -30.994 2.363 3.965 1.00 92.25 92 LYS A O 1
ATOM 729 N N . ASP A 1 93 ? -28.956 1.440 4.209 1.00 89.25 93 ASP A N 1
ATOM 730 C CA . ASP A 1 93 ? -28.519 1.630 2.821 1.00 89.25 93 ASP A CA 1
ATOM 731 C C . ASP A 1 93 ? -28.728 0.374 1.953 1.00 89.25 93 ASP A C 1
ATOM 733 O O . ASP A 1 93 ? -28.596 0.422 0.729 1.00 89.25 93 ASP A O 1
ATOM 737 N N . GLY A 1 94 ? -29.029 -0.771 2.571 1.00 91.25 94 GLY A N 1
ATOM 738 C CA . GLY A 1 94 ? -29.148 -2.067 1.909 1.00 91.25 94 GLY A CA 1
ATOM 739 C C . GLY A 1 94 ? -27.887 -2.432 1.129 1.00 91.25 94 GLY A C 1
ATOM 740 O O . GLY A 1 94 ? -26.756 -2.243 1.586 1.00 91.25 94 GLY A O 1
ATOM 741 N N . GLN A 1 95 ? -28.086 -2.904 -0.103 1.00 87.31 95 GLN A N 1
ATOM 742 C CA . GLN A 1 95 ? -26.997 -3.175 -1.047 1.00 87.31 95 GLN A CA 1
ATOM 743 C C . GLN A 1 95 ? -26.230 -1.905 -1.459 1.00 87.31 95 GLN A C 1
ATOM 745 O O . GLN A 1 95 ? -25.102 -2.001 -1.929 1.00 87.31 95 GLN A O 1
ATOM 750 N N . GLY A 1 96 ? -26.790 -0.709 -1.244 1.00 89.06 96 GLY A N 1
ATOM 751 C CA . GLY A 1 96 ? -26.126 0.566 -1.518 1.00 89.06 96 GLY A CA 1
ATOM 752 C C . GLY A 1 96 ? -24.975 0.894 -0.562 1.00 89.06 96 GLY A C 1
ATOM 753 O O . GLY A 1 96 ? -24.175 1.775 -0.872 1.00 89.06 96 GLY A O 1
ATOM 754 N N . LEU A 1 97 ? -24.836 0.169 0.557 1.00 89.62 97 LEU A N 1
ATOM 755 C CA . LEU A 1 97 ? -23.770 0.378 1.543 1.00 89.62 97 LEU A CA 1
ATOM 756 C C . LEU A 1 97 ? -22.376 0.387 0.900 1.00 89.62 97 LEU A C 1
ATOM 758 O O . LEU A 1 97 ? -21.578 1.287 1.153 1.00 89.62 97 LEU A O 1
ATOM 762 N N . ILE A 1 98 ? -22.100 -0.588 0.030 1.00 90.62 98 ILE A N 1
ATOM 763 C CA . ILE A 1 98 ? -20.791 -0.747 -0.621 1.00 90.62 98 ILE A CA 1
ATOM 764 C C . ILE A 1 98 ? -20.484 0.352 -1.646 1.00 90.62 98 ILE A C 1
ATOM 766 O O . ILE A 1 98 ? -19.342 0.478 -2.081 1.00 90.62 98 ILE A O 1
ATOM 770 N N . ASN A 1 99 ? -21.487 1.150 -2.021 1.00 91.44 99 ASN A N 1
ATOM 771 C CA . ASN A 1 99 ? -21.356 2.260 -2.963 1.00 91.44 99 ASN A CA 1
ATOM 772 C C . ASN A 1 99 ? -21.167 3.610 -2.256 1.00 91.44 99 ASN A C 1
ATOM 774 O O . ASN A 1 99 ? -20.848 4.598 -2.912 1.00 91.44 99 ASN A O 1
ATOM 778 N N . SER A 1 100 ? -21.327 3.662 -0.929 1.00 92.31 100 SER A N 1
ATOM 779 C CA . SER A 1 100 ? -21.194 4.883 -0.136 1.00 92.31 100 SER A CA 1
ATOM 780 C C . SER A 1 100 ? -19.901 4.876 0.677 1.00 92.31 100 SER A C 1
ATOM 782 O O . SER A 1 100 ? -19.799 4.252 1.735 1.00 92.31 100 SER A O 1
ATOM 784 N N . THR A 1 101 ? -18.912 5.639 0.212 1.00 92.44 101 THR A N 1
ATOM 785 C CA . THR A 1 101 ? -17.637 5.845 0.917 1.00 92.44 101 THR A CA 1
ATOM 786 C C . THR A 1 101 ? -17.854 6.384 2.336 1.00 92.44 101 THR A C 1
ATOM 788 O O . THR A 1 101 ? -17.177 5.961 3.271 1.00 92.44 101 THR A O 1
ATOM 791 N N . GLU A 1 102 ? -18.830 7.275 2.535 1.00 91.56 102 GLU A N 1
ATOM 792 C CA . GLU A 1 102 ? -19.168 7.814 3.858 1.00 91.56 102 GLU A CA 1
ATOM 793 C C . GLU A 1 102 ? -19.687 6.724 4.806 1.00 91.56 102 GLU A C 1
ATOM 795 O O . GLU A 1 102 ? -19.244 6.624 5.957 1.00 91.56 102 GLU A O 1
ATOM 800 N N . SER A 1 103 ? -20.593 5.881 4.308 1.00 93.94 103 SER A N 1
ATOM 801 C CA . SER A 1 103 ? -21.159 4.765 5.061 1.00 93.94 103 SER A CA 1
ATOM 802 C C . SER A 1 103 ? -20.073 3.758 5.445 1.00 93.94 103 SER A C 1
ATOM 804 O O . SER A 1 103 ? -19.990 3.364 6.609 1.00 93.94 103 SER A O 1
ATOM 806 N N . LEU A 1 104 ? -19.182 3.411 4.512 1.00 94.81 104 LEU A N 1
ATOM 807 C CA . LEU A 1 104 ? -18.049 2.515 4.760 1.00 94.81 104 LEU A CA 1
ATOM 808 C C . LEU A 1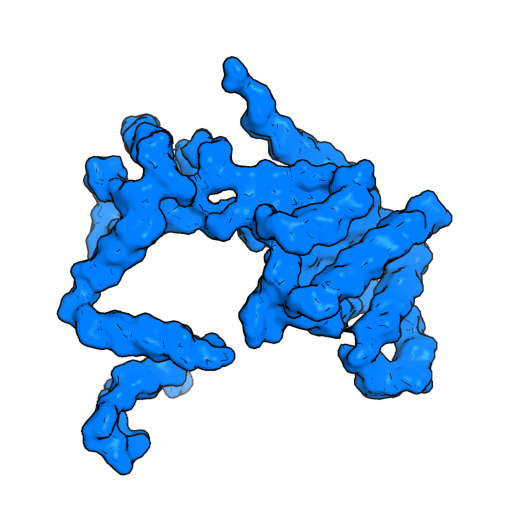 104 ? -17.080 3.082 5.808 1.00 94.81 104 LEU A C 1
ATOM 810 O O . LEU A 1 104 ? -16.696 2.375 6.741 1.00 94.81 104 LEU A O 1
ATOM 814 N N . TRP A 1 105 ? -16.743 4.375 5.733 1.00 93.50 105 TRP A N 1
ATOM 815 C CA . TRP A 1 105 ? -15.927 5.034 6.759 1.00 93.50 105 TRP A CA 1
ATOM 816 C C . TRP A 1 105 ? -16.574 4.987 8.138 1.00 93.50 105 TRP A C 1
ATOM 818 O O . TRP A 1 105 ? -15.884 4.813 9.143 1.00 93.50 105 TRP A O 1
ATOM 828 N N . LYS A 1 106 ? -17.896 5.165 8.208 1.00 92.12 106 LYS A N 1
ATOM 829 C CA . LYS A 1 106 ? -18.640 5.100 9.466 1.00 92.12 106 LYS A CA 1
ATOM 830 C C . LYS A 1 106 ? -18.608 3.695 10.064 1.00 92.12 106 LYS A C 1
ATOM 832 O O . LYS A 1 106 ? -18.355 3.575 11.260 1.00 92.12 106 LYS A O 1
ATOM 837 N N . VAL A 1 107 ? -18.794 2.662 9.244 1.00 94.25 107 VAL A N 1
ATOM 838 C CA . VAL A 1 107 ? -18.671 1.262 9.677 1.00 94.25 107 VAL A CA 1
ATOM 839 C C . VAL A 1 107 ? -17.265 0.987 10.207 1.00 94.25 107 VAL A C 1
ATOM 841 O O . VAL A 1 107 ? -17.129 0.508 11.330 1.00 94.25 107 VAL A O 1
ATOM 844 N N . LEU A 1 108 ? -16.224 1.370 9.459 1.00 92.81 108 LEU A N 1
ATOM 845 C CA . LEU A 1 108 ? -14.832 1.180 9.872 1.00 92.81 108 LEU A CA 1
ATOM 846 C C . LEU A 1 108 ? -14.534 1.878 11.208 1.00 92.81 108 LEU A C 1
ATOM 848 O O . LEU A 1 108 ? -13.960 1.271 12.108 1.00 92.81 108 LEU A O 1
ATOM 852 N N . ARG A 1 109 ? -14.979 3.132 11.376 1.00 90.25 109 ARG A N 1
ATOM 853 C CA . ARG A 1 109 ? -14.815 3.886 12.632 1.00 90.25 109 ARG A CA 1
ATOM 854 C C . ARG A 1 109 ? -15.477 3.206 13.822 1.00 90.25 109 ARG A C 1
ATOM 856 O O . ARG A 1 109 ? -14.895 3.191 14.900 1.00 90.25 109 ARG A O 1
ATOM 863 N N . ASN A 1 110 ? -16.694 2.701 13.647 1.00 90.50 110 ASN A N 1
ATOM 864 C CA . ASN A 1 110 ? -17.422 2.046 14.728 1.00 90.50 110 ASN A CA 1
ATOM 865 C C . ASN A 1 110 ? -16.752 0.726 15.113 1.00 90.50 110 ASN A C 1
ATOM 867 O O . ASN A 1 110 ? -16.519 0.487 16.292 1.00 90.50 110 ASN A O 1
ATOM 871 N N . ALA A 1 111 ? -16.364 -0.067 14.113 1.00 91.75 111 ALA A N 1
ATOM 872 C CA . ALA A 1 111 ? -15.732 -1.358 14.328 1.00 91.75 111 ALA A CA 1
ATOM 873 C C . ALA A 1 111 ? -14.357 -1.234 15.012 1.00 91.75 111 ALA A C 1
ATOM 875 O O . ALA A 1 111 ? -14.057 -2.016 15.905 1.00 91.75 111 ALA A O 1
ATOM 876 N N . ILE A 1 112 ? -13.540 -0.234 14.652 1.00 89.19 112 ILE A N 1
ATOM 877 C CA . ILE A 1 112 ? -12.225 -0.001 15.285 1.00 89.19 112 ILE A CA 1
ATOM 878 C C . ILE A 1 112 ? -12.355 0.451 16.749 1.00 89.19 112 ILE A C 1
ATOM 880 O O . ILE A 1 112 ? -11.489 0.146 17.565 1.00 89.19 112 ILE A O 1
ATOM 884 N N . LYS A 1 113 ? -13.425 1.176 17.099 1.00 87.62 113 LYS A N 1
ATOM 885 C CA . LYS A 1 113 ? -13.654 1.667 18.469 1.00 87.62 113 LYS A CA 1
ATOM 886 C C . LYS A 1 113 ? -14.106 0.582 19.442 1.00 87.62 113 LYS A C 1
ATOM 888 O O . LYS A 1 113 ? -14.111 0.823 20.649 1.00 87.62 113 LYS A O 1
ATOM 893 N N . ASP A 1 114 ? -14.516 -0.576 18.938 1.00 88.75 114 ASP A N 1
ATOM 894 C CA . ASP A 1 114 ? -14.917 -1.693 19.776 1.00 88.75 114 ASP A CA 1
ATOM 895 C C . ASP A 1 114 ? -13.706 -2.277 20.518 1.00 88.75 114 ASP A C 1
ATOM 897 O O . ASP A 1 114 ? -12.665 -2.551 19.926 1.00 88.75 114 ASP A O 1
ATOM 901 N N . HIS A 1 115 ? -13.846 -2.532 21.817 1.00 86.19 115 HIS A N 1
ATOM 902 C CA . HIS A 1 115 ? -12.825 -3.209 22.617 1.00 86.19 115 HIS A CA 1
ATOM 903 C C . HIS A 1 115 ? -12.369 -4.565 22.038 1.00 86.19 115 HIS A C 1
ATOM 905 O O . HIS A 1 115 ? -11.207 -4.937 22.206 1.00 86.19 115 HIS A O 1
ATOM 911 N N . GLN A 1 116 ? -13.241 -5.291 21.327 1.00 88.00 116 GLN A N 1
ATOM 912 C CA . GLN A 1 116 ? -12.910 -6.569 20.685 1.00 88.00 116 GLN A CA 1
ATOM 913 C C . GLN A 1 116 ? -12.012 -6.409 19.448 1.00 88.00 116 GLN A C 1
ATOM 915 O O . GLN A 1 116 ? -11.363 -7.376 19.024 1.00 88.00 116 GLN A O 1
ATOM 920 N N . ALA A 1 117 ? -11.916 -5.200 18.881 1.00 87.88 117 ALA A N 1
ATOM 921 C CA . ALA A 1 117 ? -10.969 -4.902 17.810 1.00 87.88 117 ALA A CA 1
ATOM 922 C C . ALA A 1 117 ? -9.529 -5.123 18.275 1.00 87.88 117 ALA A C 1
ATOM 924 O O . ALA A 1 117 ? -8.744 -5.783 17.586 1.00 87.88 117 ALA A O 1
ATOM 925 N N . GLY A 1 118 ? -9.209 -4.655 19.483 1.00 87.56 118 GLY A N 1
ATOM 926 C CA . GLY A 1 118 ? -7.833 -4.558 19.947 1.00 87.56 118 GLY A CA 1
ATOM 927 C C . GLY A 1 118 ? -7.010 -3.600 19.069 1.00 87.56 118 GLY A C 1
ATOM 928 O O . GLY A 1 118 ? -7.566 -2.717 18.415 1.00 87.56 118 GLY A O 1
ATOM 929 N N . PRO A 1 119 ? -5.675 -3.739 19.045 1.00 87.88 119 PRO A N 1
ATOM 930 C CA . PRO A 1 119 ? -4.820 -2.941 18.172 1.00 87.88 119 PRO A CA 1
ATOM 931 C C . PRO A 1 119 ? -5.053 -3.278 16.696 1.00 87.88 119 PRO A C 1
ATOM 933 O O . PRO A 1 119 ? -5.039 -4.455 16.324 1.00 87.88 119 PRO A O 1
ATOM 936 N N . VAL A 1 120 ? -5.171 -2.261 15.845 1.00 89.19 120 VAL A N 1
ATOM 937 C CA . VAL A 1 120 ? -5.381 -2.409 14.398 1.00 89.19 120 VAL A CA 1
ATOM 938 C C . VAL A 1 120 ? -4.315 -1.627 13.643 1.00 89.19 120 VAL A C 1
ATOM 940 O O . VAL A 1 120 ? -4.113 -0.439 13.890 1.00 89.19 120 VAL A O 1
ATOM 943 N N . THR A 1 121 ? -3.653 -2.277 12.689 1.00 89.25 121 THR A N 1
ATOM 944 C CA . THR A 1 121 ? -2.717 -1.632 11.767 1.00 89.25 121 THR A CA 1
ATOM 945 C C . THR A 1 121 ? -3.266 -1.675 10.347 1.00 89.25 121 THR A C 1
ATOM 947 O O . THR A 1 121 ? -3.460 -2.747 9.781 1.00 89.25 121 THR A O 1
ATOM 950 N N . VAL A 1 122 ? -3.484 -0.500 9.760 1.00 91.69 122 VAL A N 1
ATOM 951 C CA . VAL A 1 122 ? -3.914 -0.329 8.371 1.00 91.69 122 VAL A CA 1
ATOM 952 C C . VAL A 1 122 ? -2.718 0.066 7.513 1.00 91.69 122 VAL A C 1
ATOM 954 O O . VAL A 1 122 ? -2.059 1.066 7.797 1.00 91.69 122 VAL A O 1
ATOM 957 N N . VAL A 1 123 ? -2.451 -0.692 6.452 1.00 91.94 123 VAL A N 1
ATOM 958 C CA . VAL A 1 123 ? -1.373 -0.424 5.492 1.00 91.94 123 VAL A CA 1
ATOM 959 C C . VAL A 1 123 ? -1.965 0.001 4.150 1.00 91.94 123 VAL A C 1
ATOM 961 O O . VAL A 1 123 ? -2.697 -0.761 3.529 1.00 91.94 123 VAL A O 1
ATOM 964 N N . LEU A 1 124 ? -1.643 1.207 3.686 1.00 92.06 124 LEU A N 1
ATOM 965 C CA . LEU A 1 124 ? -2.021 1.714 2.367 1.00 92.06 124 LEU A CA 1
ATOM 966 C C . LEU A 1 124 ? -0.754 1.982 1.552 1.00 92.06 124 LEU A C 1
ATOM 968 O O . LEU A 1 124 ? -0.006 2.913 1.862 1.00 92.06 124 LEU A O 1
ATOM 972 N N . ASP A 1 125 ? -0.504 1.164 0.533 1.00 91.56 125 ASP A N 1
ATOM 973 C CA . ASP A 1 125 ? 0.650 1.320 -0.364 1.00 91.56 125 ASP A CA 1
ATOM 974 C C . ASP A 1 125 ? 0.280 2.109 -1.622 1.00 91.56 125 ASP A C 1
ATOM 976 O O . ASP A 1 125 ? -0.856 2.027 -2.088 1.00 91.56 125 ASP A O 1
ATOM 980 N N . ALA A 1 126 ? 1.257 2.834 -2.173 1.00 87.75 126 ALA A N 1
ATOM 981 C CA . ALA A 1 126 ? 1.156 3.547 -3.445 1.00 87.75 126 ALA A CA 1
ATOM 982 C C . ALA A 1 126 ? -0.006 4.553 -3.496 1.00 87.75 126 ALA A C 1
ATOM 984 O O . ALA A 1 126 ? -0.688 4.697 -4.502 1.00 87.75 126 ALA A O 1
ATOM 985 N N . LEU A 1 127 ? -0.219 5.304 -2.411 1.00 87.25 127 LEU A N 1
ATOM 986 C CA . LEU A 1 127 ? -1.292 6.299 -2.308 1.00 87.25 127 LEU A CA 1
ATOM 987 C C . LEU A 1 127 ? -1.300 7.348 -3.431 1.00 87.25 127 LEU A C 1
ATOM 989 O O . LEU A 1 127 ? -2.336 7.961 -3.681 1.00 87.25 127 LEU A O 1
ATOM 993 N N . ASP A 1 128 ? -0.163 7.587 -4.084 1.00 82.81 128 ASP A N 1
ATOM 994 C CA . ASP A 1 128 ? -0.072 8.454 -5.260 1.00 82.81 128 ASP A CA 1
ATOM 995 C C . ASP A 1 128 ? -0.826 7.919 -6.490 1.00 82.81 128 ASP A C 1
ATOM 997 O O . ASP A 1 128 ? -1.123 8.700 -7.391 1.00 82.81 128 ASP A O 1
ATOM 1001 N N . GLU A 1 129 ? -1.179 6.632 -6.501 1.00 86.69 129 GLU A N 1
ATOM 1002 C CA . GLU A 1 129 ? -1.979 5.970 -7.538 1.00 86.69 129 GLU A CA 1
ATOM 1003 C C . GLU A 1 129 ? -3.489 5.988 -7.226 1.00 86.69 129 GLU A C 1
ATOM 1005 O O . GLU A 1 129 ? -4.297 5.488 -8.003 1.00 86.69 129 GLU A O 1
ATOM 1010 N N . CYS A 1 130 ? -3.898 6.595 -6.105 1.00 87.12 130 CYS A N 1
ATOM 1011 C CA . CYS A 1 130 ? -5.302 6.859 -5.794 1.00 87.12 130 CYS A CA 1
ATOM 1012 C C . CYS A 1 130 ? -5.870 7.964 -6.697 1.00 87.12 130 CYS A C 1
ATOM 1014 O O . CYS A 1 130 ? -5.197 8.957 -6.996 1.00 87.12 130 CYS A O 1
ATOM 1016 N N . VAL A 1 131 ? -7.143 7.839 -7.088 1.00 87.88 131 VAL A N 1
ATOM 1017 C CA . VAL A 1 131 ? -7.815 8.848 -7.916 1.00 87.88 131 VAL A CA 1
ATOM 1018 C C . VAL A 1 131 ? -7.727 10.229 -7.254 1.00 87.88 131 VAL A C 1
ATOM 1020 O O . VAL A 1 131 ? -8.126 10.439 -6.105 1.00 87.88 131 VAL A O 1
ATOM 1023 N N . LYS A 1 132 ? -7.230 11.214 -8.014 1.00 82.12 132 LYS A N 1
ATOM 1024 C CA . LYS A 1 132 ? -6.906 12.563 -7.511 1.00 82.12 132 LYS A CA 1
ATOM 1025 C C . LYS A 1 132 ? -8.078 13.273 -6.828 1.00 82.12 132 LYS A C 1
ATOM 1027 O O . LYS A 1 132 ? -7.841 14.033 -5.884 1.00 82.12 132 LYS A O 1
ATOM 1032 N N . SER A 1 133 ? -9.304 13.055 -7.312 1.00 84.31 133 SER A N 1
ATOM 1033 C CA . SER A 1 133 ? -10.525 13.644 -6.748 1.00 84.31 133 SER A CA 1
ATOM 1034 C C . SER A 1 133 ? -10.846 13.096 -5.356 1.00 84.31 133 SER A C 1
ATOM 1036 O O . SER A 1 133 ? -11.279 13.861 -4.502 1.00 84.31 133 SER A O 1
ATOM 1038 N N . GLU A 1 134 ? -10.570 11.817 -5.092 1.00 86.62 134 GLU A N 1
ATOM 1039 C CA . GLU A 1 134 ? -10.885 11.163 -3.814 1.00 86.62 134 GLU A CA 1
ATOM 1040 C C . GLU A 1 134 ? -9.744 11.263 -2.793 1.00 86.62 134 GLU A C 1
ATOM 1042 O O . GLU A 1 134 ? -9.967 11.194 -1.583 1.00 86.62 134 GLU A O 1
ATOM 1047 N N . PHE A 1 135 ? -8.510 11.474 -3.262 1.00 83.00 135 PHE A N 1
ATOM 1048 C CA . PHE A 1 135 ? -7.320 11.498 -2.414 1.00 83.00 135 PHE A CA 1
ATOM 1049 C C . PHE A 1 135 ? -7.418 12.506 -1.254 1.00 83.00 135 PHE A C 1
ATOM 1051 O O . PHE A 1 135 ? -7.034 12.202 -0.127 1.00 83.00 135 PHE A O 1
ATOM 1058 N N . ALA A 1 136 ? -7.966 13.704 -1.491 1.00 80.44 136 ALA A N 1
ATOM 1059 C CA . ALA A 1 136 ? -8.113 14.708 -0.430 1.00 80.44 136 ALA A CA 1
ATOM 1060 C C . ALA A 1 136 ? -9.073 14.248 0.684 1.00 80.44 136 ALA A C 1
ATOM 1062 O O . ALA A 1 136 ? -8.794 14.444 1.870 1.00 80.44 136 ALA A O 1
ATOM 1063 N N . ASP A 1 137 ? -10.176 13.601 0.308 1.00 85.00 137 ASP A N 1
ATOM 1064 C CA . ASP A 1 137 ? -11.167 13.092 1.252 1.00 85.00 137 ASP A CA 1
ATOM 1065 C C . ASP A 1 137 ? -10.647 11.877 2.026 1.00 85.00 137 ASP A C 1
ATOM 1067 O O . ASP A 1 137 ? -10.899 11.771 3.230 1.00 85.00 137 ASP A O 1
ATOM 1071 N N . LEU A 1 138 ? -9.878 10.995 1.376 1.00 87.88 138 LEU A N 1
ATOM 1072 C CA . LEU A 1 138 ? -9.156 9.904 2.037 1.00 87.88 138 LEU A CA 1
ATOM 1073 C C . LEU A 1 138 ? -8.263 10.451 3.152 1.00 87.88 138 LEU A C 1
ATOM 1075 O O . LEU A 1 138 ? -8.391 10.040 4.306 1.00 87.88 138 LEU A O 1
ATOM 1079 N N . MET A 1 139 ? -7.410 11.425 2.825 1.00 82.94 139 MET A N 1
ATOM 1080 C CA . MET A 1 139 ? -6.467 11.985 3.791 1.00 82.94 139 MET A CA 1
ATOM 1081 C C . MET A 1 139 ? -7.173 12.670 4.964 1.00 82.94 139 MET A C 1
ATOM 1083 O O . MET A 1 139 ? -6.797 12.446 6.116 1.00 82.94 139 MET A O 1
ATOM 1087 N N . ARG A 1 140 ? -8.247 13.428 4.698 1.00 83.19 140 ARG A N 1
ATOM 1088 C CA . ARG A 1 140 ? -9.068 14.050 5.750 1.00 83.19 140 ARG A CA 1
ATOM 1089 C C . ARG A 1 140 ? -9.678 13.009 6.691 1.00 83.19 140 ARG A C 1
ATOM 1091 O O . ARG A 1 140 ? -9.716 13.223 7.904 1.00 83.19 140 ARG A O 1
ATOM 1098 N N . ASN A 1 141 ? -10.161 11.884 6.162 1.00 86.12 141 ASN A N 1
ATOM 1099 C CA . ASN A 1 141 ? -10.743 10.821 6.983 1.00 86.12 141 ASN A CA 1
ATOM 1100 C C . ASN A 1 141 ? -9.688 10.111 7.837 1.00 86.12 141 ASN A C 1
ATOM 1102 O O . ASN A 1 141 ? -9.924 9.932 9.032 1.00 86.12 141 ASN A O 1
ATOM 1106 N N . VAL A 1 142 ? -8.526 9.776 7.267 1.00 84.44 142 VAL A N 1
ATOM 1107 C CA . VAL A 1 142 ? -7.395 9.189 8.009 1.00 84.44 142 VAL A CA 1
ATOM 1108 C C . VAL A 1 142 ? -6.962 10.110 9.154 1.00 84.44 142 VAL A C 1
ATOM 1110 O O . VAL A 1 142 ? -6.809 9.660 10.290 1.00 84.44 142 VAL A O 1
ATOM 1113 N N . GLU A 1 143 ? -6.849 11.416 8.891 1.00 79.00 143 GLU A N 1
ATOM 1114 C CA . GLU A 1 143 ? -6.528 12.416 9.914 1.00 79.00 143 GLU A CA 1
ATOM 1115 C C . GLU A 1 143 ? -7.568 12.459 11.036 1.00 79.00 143 GLU A C 1
ATOM 1117 O O . GLU A 1 143 ? -7.228 12.435 12.220 1.00 79.00 143 GLU A O 1
ATOM 1122 N N . THR A 1 144 ? -8.845 12.518 10.657 1.00 80.75 144 THR A N 1
ATOM 1123 C CA . THR A 1 144 ? -9.962 12.619 11.601 1.00 80.75 144 THR A CA 1
ATOM 1124 C C . THR A 1 144 ? -10.029 11.387 12.497 1.00 80.75 144 THR A C 1
ATOM 1126 O O . THR A 1 144 ? -10.222 11.516 13.705 1.00 80.75 144 THR A O 1
ATOM 1129 N N . GLN A 1 145 ? -9.827 10.195 11.927 1.00 79.56 145 GLN A N 1
ATOM 1130 C CA . GLN A 1 145 ? -9.783 8.957 12.696 1.00 79.56 145 GLN A CA 1
ATOM 1131 C C . GLN A 1 145 ? -8.645 8.970 13.709 1.00 79.56 145 GLN A C 1
ATOM 1133 O O . GLN A 1 145 ? -8.900 8.760 14.892 1.00 79.56 145 GLN A O 1
ATOM 1138 N N . PHE A 1 146 ? -7.428 9.301 13.273 1.00 73.62 146 PHE A N 1
ATOM 1139 C CA . PHE A 1 146 ? -6.274 9.355 14.164 1.00 73.62 146 PHE A CA 1
ATOM 1140 C C . PHE A 1 146 ? -6.473 10.340 15.324 1.00 73.62 146 PHE A C 1
ATOM 1142 O O . PHE A 1 146 ? -6.206 10.003 16.475 1.00 73.62 146 PHE A O 1
ATOM 1149 N N . ARG A 1 147 ? -6.987 11.545 15.046 1.00 73.44 147 ARG A N 1
ATOM 1150 C CA . ARG A 1 147 ? -7.264 12.542 16.094 1.00 73.44 147 ARG A CA 1
ATOM 1151 C C . ARG A 1 147 ? -8.332 12.065 17.078 1.00 73.44 147 ARG A C 1
ATOM 1153 O O . ARG A 1 147 ? -8.221 12.337 18.267 1.00 73.44 147 ARG A O 1
ATOM 1160 N N . SER A 1 148 ? -9.350 11.350 16.597 1.00 67.38 148 SER A N 1
ATOM 1161 C CA . SER A 1 148 ? -10.412 10.818 17.456 1.00 67.38 148 SER A CA 1
ATOM 1162 C C . SER A 1 148 ? -9.946 9.665 18.355 1.00 67.38 148 SER A C 1
ATOM 1164 O O . SER A 1 148 ? -10.466 9.502 19.458 1.00 67.38 148 SER A O 1
ATOM 1166 N N . ASP A 1 149 ? -8.938 8.907 17.915 1.00 61.31 149 ASP A N 1
ATOM 1167 C CA . ASP A 1 149 ? -8.420 7.725 18.612 1.00 61.31 149 ASP A CA 1
ATOM 1168 C C . ASP A 1 149 ? -7.501 8.071 19.797 1.00 61.31 149 ASP A C 1
ATOM 1170 O O . ASP A 1 149 ? -7.248 7.238 20.658 1.00 61.31 149 ASP A O 1
ATOM 1174 N N . GLN A 1 150 ? -7.081 9.337 19.934 1.00 55.28 150 GLN A N 1
ATOM 1175 C CA . GLN A 1 150 ? -6.320 9.818 21.102 1.00 55.28 150 GLN A CA 1
ATOM 1176 C C . GLN A 1 150 ? -7.108 9.757 22.426 1.00 55.28 150 GLN A C 1
ATOM 1178 O O . GLN A 1 150 ? -6.545 10.012 23.488 1.00 55.28 150 GLN A O 1
ATOM 1183 N N . SER A 1 151 ? -8.402 9.428 22.370 1.00 47.34 151 SER A N 1
ATOM 1184 C CA . SER A 1 151 ? -9.317 9.368 23.517 1.00 47.34 151 SER A CA 1
ATOM 1185 C C . SER A 1 151 ? -9.938 7.981 23.761 1.00 47.34 151 SER A C 1
ATOM 1187 O O . SER A 1 151 ? -10.756 7.843 24.668 1.00 47.34 151 SER A O 1
ATOM 1189 N N . GLY A 1 152 ? -9.589 6.961 22.960 1.00 49.94 152 GLY A N 1
ATOM 1190 C CA . GLY A 1 152 ? -10.284 5.667 22.912 1.00 49.94 152 GLY A CA 1
ATOM 1191 C C . GLY A 1 152 ? -9.454 4.447 23.331 1.00 49.94 152 GLY A C 1
ATOM 1192 O O . GLY A 1 152 ? -8.234 4.499 23.444 1.00 49.94 152 GLY A O 1
ATOM 1193 N N . TYR A 1 153 ? -10.149 3.323 23.547 1.00 48.09 153 TYR A N 1
ATOM 1194 C CA . TYR A 1 153 ? -9.585 2.011 23.908 1.00 48.09 153 TYR A CA 1
ATOM 1195 C C . TYR A 1 153 ? -8.978 1.241 22.712 1.00 48.09 153 TYR A C 1
ATOM 1197 O O . TYR A 1 153 ? -8.369 0.188 22.906 1.00 48.09 153 TYR A O 1
ATOM 1205 N N . GLY A 1 154 ? -9.136 1.755 21.487 1.00 59.28 154 GLY A N 1
ATOM 1206 C CA . GLY A 1 154 ? -8.550 1.210 20.264 1.00 59.28 154 GLY A CA 1
ATOM 1207 C C . GLY A 1 154 ? -7.174 1.818 20.000 1.00 59.28 154 GLY A C 1
ATOM 1208 O O . GLY A 1 154 ? -6.948 2.998 20.233 1.00 59.28 154 GLY A O 1
ATOM 1209 N N . LYS A 1 155 ? -6.225 0.996 19.554 1.00 77.94 155 LYS A N 1
ATOM 1210 C CA . LYS A 1 155 ? -4.902 1.449 19.109 1.00 77.94 155 LYS A CA 1
ATOM 1211 C C . LYS A 1 155 ? -4.867 1.347 17.589 1.00 77.94 155 LYS A C 1
ATOM 1213 O O . LYS A 1 155 ? -4.585 0.267 17.072 1.00 77.94 155 LYS A O 1
ATOM 1218 N N . LEU A 1 156 ? -5.197 2.427 16.880 1.00 84.69 156 LEU A N 1
ATOM 1219 C CA . LEU A 1 156 ? -5.129 2.477 15.420 1.00 84.69 156 LEU A CA 1
ATOM 1220 C C . LEU A 1 156 ? -3.777 3.005 14.941 1.00 84.69 156 LEU A C 1
ATOM 1222 O O . LEU A 1 156 ? -3.312 4.090 15.314 1.00 84.69 156 LEU A O 1
ATOM 1226 N N . LYS A 1 157 ? -3.166 2.246 14.039 1.00 85.94 157 LYS A N 1
ATOM 1227 C CA . LYS A 1 157 ? -1.928 2.599 13.358 1.00 85.94 157 LYS A CA 1
ATOM 1228 C C . LYS A 1 157 ? -2.154 2.647 11.857 1.00 85.94 157 LYS A C 1
ATOM 1230 O O . LYS A 1 157 ? -2.719 1.722 11.287 1.00 85.94 157 LYS A O 1
ATOM 1235 N N . TYR A 1 158 ? -1.659 3.700 11.218 1.00 86.62 158 TYR A N 1
ATOM 1236 C CA . TYR A 1 158 ? -1.655 3.813 9.762 1.00 86.62 158 TYR A CA 1
ATOM 1237 C C . TYR A 1 158 ? -0.224 3.727 9.248 1.00 86.62 158 TYR A C 1
ATOM 1239 O O . TYR A 1 158 ? 0.645 4.460 9.712 1.00 86.62 158 TYR A O 1
ATOM 1247 N N . LEU A 1 159 ? 0.023 2.867 8.268 1.00 86.75 159 LEU A N 1
ATOM 1248 C CA . LEU A 1 159 ? 1.251 2.861 7.490 1.00 86.75 159 LEU A CA 1
ATOM 1249 C C . LEU A 1 159 ? 0.910 3.224 6.057 1.00 86.75 159 LEU A C 1
ATOM 1251 O O . LEU A 1 159 ? 0.180 2.510 5.383 1.00 86.75 159 LEU A O 1
ATOM 1255 N N . LEU A 1 160 ? 1.427 4.354 5.611 1.00 86.50 160 LEU A N 1
ATOM 1256 C CA . LEU A 1 160 ? 1.097 4.952 4.333 1.00 86.50 160 LEU A CA 1
ATOM 1257 C C . LEU A 1 160 ? 2.364 4.992 3.488 1.00 86.50 160 LEU A C 1
ATOM 1259 O O . LEU A 1 160 ? 3.409 5.406 3.989 1.00 86.50 160 LEU A O 1
ATOM 1263 N N . SER A 1 161 ? 2.287 4.598 2.222 1.00 86.19 161 SER A N 1
ATOM 1264 C CA . SER A 1 161 ? 3.393 4.741 1.277 1.00 86.19 161 SER A CA 1
ATOM 1265 C C . SER A 1 161 ? 2.976 5.588 0.075 1.00 86.19 161 SER A C 1
ATOM 1267 O O . SER A 1 161 ? 1.838 5.502 -0.387 1.00 86.19 161 SER A O 1
ATOM 1269 N N . CYS A 1 162 ? 3.879 6.436 -0.422 1.00 82.06 162 CYS A N 1
ATOM 1270 C CA . CYS A 1 162 ? 3.660 7.181 -1.662 1.00 82.06 162 CYS A CA 1
ATOM 1271 C C . CYS A 1 162 ? 4.963 7.636 -2.330 1.00 82.06 162 CYS A C 1
ATOM 1273 O O . CYS A 1 162 ? 6.051 7.604 -1.745 1.00 82.06 162 CYS A O 1
ATOM 1275 N N . ARG A 1 163 ? 4.865 8.089 -3.580 1.00 80.50 163 ARG A N 1
ATOM 1276 C CA . ARG A 1 163 ? 5.922 8.870 -4.238 1.00 80.50 163 ARG A CA 1
ATOM 1277 C C . ARG A 1 163 ? 5.979 10.299 -3.679 1.00 80.50 163 ARG A C 1
ATOM 1279 O O . ARG A 1 163 ? 4.938 10.858 -3.329 1.00 80.50 163 ARG A O 1
ATOM 1286 N N . PRO A 1 164 ? 7.164 10.937 -3.631 1.00 68.75 164 PRO A N 1
ATOM 1287 C CA . PRO A 1 164 ? 7.339 12.282 -3.082 1.00 68.75 164 PRO A CA 1
ATOM 1288 C C . PRO A 1 164 ? 6.857 13.385 -4.045 1.00 68.75 164 PRO A C 1
ATOM 1290 O O . PRO A 1 164 ? 7.519 14.405 -4.212 1.00 68.75 164 PRO A O 1
ATOM 1293 N N . TYR A 1 165 ? 5.713 13.196 -4.706 1.00 67.00 165 TYR A N 1
ATOM 1294 C CA . TYR A 1 165 ? 5.125 14.234 -5.544 1.00 67.00 165 TYR A CA 1
ATOM 1295 C C . TYR A 1 165 ? 4.631 15.383 -4.669 1.00 67.00 165 TYR A C 1
ATOM 1297 O O . TYR A 1 165 ? 3.911 15.167 -3.695 1.00 67.00 165 TYR A O 1
ATOM 1305 N N . GLU A 1 166 ? 4.977 16.616 -5.032 1.00 56.78 166 GLU A N 1
ATOM 1306 C CA . GLU A 1 166 ? 4.652 17.816 -4.252 1.00 56.78 166 GLU A CA 1
ATOM 1307 C C . GLU A 1 166 ? 3.144 17.946 -3.970 1.00 56.78 166 GLU A C 1
ATOM 1309 O O . GLU A 1 166 ? 2.739 18.312 -2.870 1.00 56.78 166 GLU A O 1
ATOM 1314 N N . GLN A 1 167 ? 2.290 17.537 -4.913 1.00 57.56 167 GLN A N 1
ATOM 1315 C CA . GLN A 1 167 ? 0.826 17.525 -4.757 1.00 57.56 167 GLN A CA 1
ATOM 1316 C C . GLN A 1 167 ? 0.327 16.525 -3.700 1.00 57.56 167 GLN A C 1
ATOM 1318 O O . GLN A 1 167 ? -0.712 16.736 -3.076 1.00 57.56 167 GLN A O 1
ATOM 1323 N N . VAL A 1 168 ? 1.065 15.433 -3.496 1.00 58.69 168 VAL A N 1
ATOM 1324 C CA . VAL A 1 168 ? 0.773 14.416 -2.483 1.00 58.69 168 VAL A CA 1
ATOM 1325 C C . VAL A 1 168 ? 1.316 14.904 -1.141 1.00 58.69 168 VAL A C 1
ATOM 1327 O O . VAL A 1 168 ? 0.567 15.026 -0.174 1.00 58.69 168 VAL A O 1
ATOM 1330 N N . VAL A 1 169 ? 2.590 15.302 -1.100 1.00 59.75 169 VAL A N 1
ATOM 1331 C CA . VAL A 1 169 ? 3.287 15.769 0.110 1.00 59.75 169 VAL A CA 1
ATOM 1332 C C . VAL A 1 169 ? 2.661 17.045 0.700 1.00 59.75 169 VAL A C 1
ATOM 1334 O O . VAL A 1 169 ? 2.564 17.170 1.918 1.00 59.75 169 VAL A O 1
ATOM 1337 N N . SER A 1 170 ? 2.155 17.964 -0.128 1.00 61.41 170 SER A N 1
ATOM 1338 C CA . SER A 1 170 ? 1.450 19.179 0.325 1.00 61.41 170 SER A CA 1
ATOM 1339 C C . SER A 1 170 ? 0.104 18.898 0.988 1.00 61.41 170 SER A C 1
ATOM 1341 O O . SER A 1 170 ? -0.253 19.559 1.958 1.00 61.41 170 SER A O 1
ATOM 1343 N N . LYS A 1 171 ? -0.623 17.867 0.553 1.00 62.97 171 LYS A N 1
ATOM 1344 C CA . LYS A 1 171 ? -1.836 17.404 1.251 1.00 62.97 171 LYS A CA 1
ATOM 1345 C C . LYS A 1 171 ? -1.501 16.664 2.538 1.00 62.97 171 LYS A C 1
ATOM 1347 O O . LYS A 1 171 ? -2.281 16.675 3.485 1.00 62.97 171 LYS A O 1
ATOM 1352 N N . PHE A 1 172 ? -0.308 16.084 2.593 1.00 59.94 172 PHE A N 1
ATOM 1353 C CA . PHE A 1 172 ? 0.267 15.616 3.832 1.00 59.94 172 PHE A CA 1
ATOM 1354 C C . PHE A 1 172 ? 0.780 16.760 4.713 1.00 59.94 172 PHE A C 1
ATOM 1356 O O . PHE A 1 172 ? 0.990 16.486 5.869 1.00 59.94 172 PHE A O 1
ATOM 1363 N N . HIS A 1 173 ? 0.953 18.024 4.303 1.00 54.31 173 HIS A N 1
ATOM 1364 C CA . HIS A 1 173 ? 1.622 19.032 5.156 1.00 54.31 173 HIS A CA 1
ATOM 1365 C C . HIS A 1 173 ? 0.924 19.318 6.504 1.00 54.31 173 HIS A C 1
ATOM 1367 O O . HIS A 1 173 ? 1.611 19.593 7.492 1.00 54.31 173 HIS A O 1
ATOM 1373 N N . SER A 1 174 ? -0.411 19.221 6.577 1.00 52.66 174 SER A N 1
ATOM 1374 C CA . SER A 1 174 ? -1.159 19.265 7.848 1.00 52.66 174 SER A CA 1
ATOM 1375 C C . SER A 1 174 ? -0.874 18.036 8.714 1.00 52.66 174 SER A C 1
ATOM 1377 O O . SER A 1 174 ? -0.693 18.153 9.926 1.00 52.66 174 SER A O 1
ATOM 1379 N N . LEU A 1 175 ? -0.745 16.879 8.065 1.00 50.25 175 LEU A N 1
ATOM 1380 C CA . LEU A 1 175 ? -0.368 15.605 8.657 1.00 50.25 175 LEU A CA 1
ATOM 1381 C C . LEU A 1 175 ? 1.108 15.596 9.054 1.00 50.25 175 LEU A C 1
ATOM 1383 O O . LEU A 1 175 ? 1.408 15.292 10.181 1.00 50.25 175 LEU A O 1
ATOM 1387 N N . LEU A 1 176 ? 2.052 16.044 8.239 1.00 48.25 176 LEU A N 1
ATOM 1388 C CA . LEU A 1 176 ? 3.499 16.036 8.476 1.00 48.25 176 LEU A CA 1
ATOM 1389 C C . LEU A 1 176 ? 3.918 16.848 9.705 1.00 48.25 176 LEU A C 1
ATOM 1391 O O . LEU A 1 176 ? 4.952 16.556 10.296 1.00 48.25 176 LEU A O 1
ATOM 1395 N N . LYS A 1 177 ? 3.105 17.821 10.143 1.00 51.75 177 LYS A N 1
ATOM 1396 C CA . LYS A 1 177 ? 3.290 18.470 11.454 1.00 51.75 177 LYS A CA 1
ATOM 1397 C C . LYS A 1 177 ? 3.033 17.518 12.635 1.00 51.75 177 LYS A C 1
ATOM 1399 O O . LYS A 1 177 ? 3.617 17.706 13.695 1.00 51.75 177 LYS A O 1
ATOM 1404 N N . ALA A 1 178 ? 2.191 16.503 12.450 1.00 45.19 178 ALA A N 1
ATOM 1405 C CA . ALA A 1 178 ? 1.864 15.439 13.403 1.00 45.19 178 ALA A CA 1
ATOM 1406 C C . ALA A 1 178 ? 2.430 14.044 13.019 1.00 45.19 178 ALA A C 1
ATOM 1408 O O . ALA A 1 178 ? 2.368 13.121 13.828 1.00 45.19 178 ALA A O 1
ATOM 1409 N N . PHE A 1 179 ? 2.963 13.868 11.805 1.00 54.31 179 PHE A N 1
ATOM 1410 C CA . PHE A 1 179 ? 3.289 12.582 11.185 1.00 54.31 179 PHE A CA 1
ATOM 1411 C C . PHE A 1 179 ? 4.784 12.568 10.823 1.00 54.31 179 PHE A C 1
ATOM 1413 O O . PHE A 1 179 ? 5.229 13.388 10.016 1.00 54.31 179 PHE A O 1
ATOM 1420 N N . PRO A 1 180 ? 5.584 11.632 11.352 1.00 59.38 180 PRO A N 1
ATOM 1421 C CA . PRO A 1 180 ? 6.969 11.477 10.929 1.00 59.38 180 PRO A CA 1
ATOM 1422 C C . PRO A 1 180 ? 7.022 10.90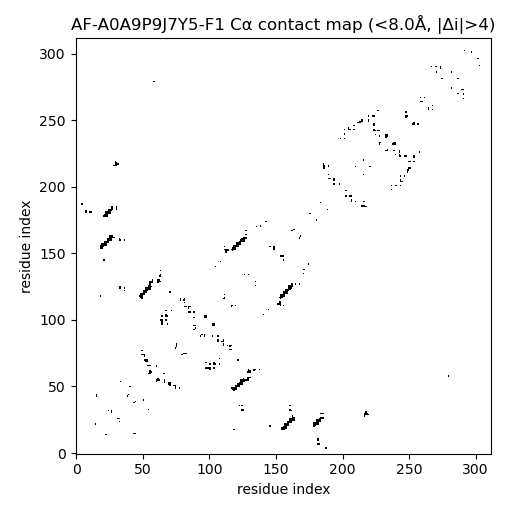6 9.501 1.00 59.38 180 PRO A C 1
ATOM 1424 O O . PRO A 1 180 ? 6.549 9.798 9.256 1.00 59.38 180 PRO A O 1
ATOM 1427 N N . ASN A 1 181 ? 7.604 11.655 8.560 1.00 63.09 181 ASN A N 1
ATOM 1428 C CA . ASN A 1 181 ? 7.901 11.171 7.208 1.00 63.09 181 ASN A CA 1
ATOM 1429 C C . ASN A 1 181 ? 9.265 10.487 7.183 1.00 63.09 181 ASN A C 1
ATOM 1431 O O . ASN A 1 181 ? 10.270 11.081 7.575 1.00 63.09 181 ASN A O 1
ATOM 1435 N N . ILE A 1 182 ? 9.293 9.254 6.691 1.00 68.56 182 ILE A N 1
ATOM 1436 C CA . ILE A 1 182 ? 10.521 8.551 6.352 1.00 68.56 182 ILE A CA 1
ATOM 1437 C C . ILE A 1 182 ? 10.676 8.602 4.838 1.00 68.56 182 ILE A C 1
ATOM 1439 O O . ILE A 1 182 ? 9.924 7.958 4.109 1.00 68.56 182 ILE A O 1
ATOM 1443 N N . ARG A 1 183 ? 11.667 9.361 4.370 1.00 68.00 183 ARG A N 1
ATOM 1444 C CA . ARG A 1 183 ? 12.024 9.407 2.955 1.00 68.00 183 ARG A CA 1
ATOM 1445 C C . ARG A 1 183 ? 13.101 8.370 2.660 1.00 68.00 183 ARG A C 1
ATOM 1447 O O . ARG A 1 183 ? 14.166 8.402 3.265 1.00 68.00 183 ARG A O 1
ATOM 1454 N N . ILE A 1 184 ? 12.817 7.477 1.721 1.00 64.69 184 ILE A N 1
ATOM 1455 C CA . ILE A 1 184 ? 13.758 6.508 1.167 1.00 64.69 184 ILE A CA 1
ATOM 1456 C C . ILE A 1 184 ? 14.165 7.025 -0.211 1.00 64.69 184 ILE A C 1
ATOM 1458 O O . ILE A 1 184 ? 13.392 6.973 -1.167 1.00 64.69 184 ILE A O 1
ATOM 1462 N N . THR A 1 185 ? 15.375 7.563 -0.309 1.00 59.09 185 THR A N 1
ATOM 1463 C CA . THR A 1 185 ? 15.991 7.956 -1.579 1.00 59.09 185 THR A CA 1
ATOM 1464 C C . THR A 1 185 ? 16.779 6.779 -2.147 1.00 59.09 185 THR A C 1
ATOM 1466 O O . THR A 1 185 ? 17.536 6.117 -1.434 1.00 59.09 185 THR A O 1
ATOM 1469 N N . GLY A 1 186 ? 16.629 6.515 -3.449 1.00 50.06 186 GLY A N 1
ATOM 1470 C CA . GLY A 1 186 ? 17.382 5.450 -4.128 1.00 50.06 186 GLY A CA 1
ATOM 1471 C C . GLY A 1 186 ? 18.906 5.637 -4.054 1.00 50.06 186 GLY A C 1
ATOM 1472 O O . GLY A 1 186 ? 19.668 4.672 -3.993 1.00 50.06 186 GLY A O 1
ATOM 1473 N N . GLU A 1 187 ? 19.355 6.889 -3.949 1.00 51.94 187 GLU A N 1
ATOM 1474 C CA . GLU A 1 187 ? 20.768 7.255 -3.841 1.00 51.94 187 GLU A CA 1
ATOM 1475 C C . GLU A 1 187 ? 21.429 6.743 -2.545 1.00 51.94 187 GLU A C 1
ATOM 1477 O O . GLU A 1 187 ? 22.589 6.320 -2.579 1.00 51.94 187 GLU A O 1
ATOM 1482 N N . GLU A 1 188 ? 20.705 6.698 -1.417 1.00 49.03 188 GLU A N 1
ATOM 1483 C CA . GLU A 1 188 ? 21.281 6.365 -0.103 1.00 49.03 188 GLU A CA 1
ATOM 1484 C C . GLU A 1 188 ? 21.374 4.850 0.188 1.00 49.03 188 GLU A C 1
ATOM 1486 O O . GLU A 1 188 ? 22.306 4.418 0.877 1.00 49.03 188 GLU A O 1
ATOM 1491 N N . GLU A 1 189 ? 20.477 4.017 -0.359 1.00 46.88 189 GLU A N 1
ATOM 1492 C CA . GLU A 1 189 ? 20.459 2.554 -0.124 1.00 46.88 189 GLU A CA 1
ATOM 1493 C C . GLU A 1 189 ? 21.386 1.751 -1.058 1.00 46.88 189 GLU A C 1
ATOM 1495 O O . GLU A 1 189 ? 21.665 0.582 -0.781 1.00 46.88 189 GLU A O 1
ATOM 1500 N N . SER A 1 190 ? 21.975 2.372 -2.090 1.00 44.41 190 SER A N 1
ATOM 1501 C CA . SER A 1 190 ? 22.980 1.733 -2.967 1.00 44.41 190 SER A CA 1
ATOM 1502 C C . SER A 1 190 ? 24.200 1.165 -2.211 1.00 44.41 190 SER A C 1
ATOM 1504 O O . SER A 1 190 ? 24.884 0.272 -2.703 1.00 44.41 190 SER A O 1
ATOM 1506 N N . LYS A 1 191 ? 24.430 1.606 -0.964 1.00 43.06 191 LYS A N 1
ATOM 1507 C CA . LYS A 1 191 ? 25.463 1.077 -0.053 1.00 43.06 191 LYS A CA 1
ATOM 1508 C C . LYS A 1 191 ? 25.163 -0.311 0.541 1.00 43.06 191 LYS A C 1
ATOM 1510 O O . LYS A 1 191 ? 26.073 -0.889 1.128 1.00 43.06 191 LYS A O 1
ATOM 1515 N N . ASN A 1 192 ? 23.920 -0.804 0.493 1.00 42.72 192 ASN A N 1
ATOM 1516 C CA . ASN A 1 192 ? 23.507 -2.051 1.166 1.00 42.72 192 ASN A CA 1
ATOM 1517 C C . ASN A 1 192 ? 22.968 -3.135 0.222 1.00 42.72 192 ASN A C 1
ATOM 1519 O O . ASN A 1 192 ? 22.819 -4.274 0.652 1.00 42.72 192 ASN A O 1
ATOM 1523 N N . ILE A 1 193 ? 22.726 -2.823 -1.051 1.00 46.09 193 ILE A N 1
ATOM 1524 C CA . ILE A 1 193 ? 22.360 -3.821 -2.073 1.00 46.09 193 ILE A CA 1
ATOM 1525 C C . ILE A 1 193 ? 23.472 -4.887 -2.230 1.00 46.09 193 ILE A C 1
ATOM 1527 O O . ILE A 1 193 ? 23.229 -6.006 -2.660 1.00 46.09 193 ILE A O 1
ATOM 1531 N N . SER A 1 194 ? 24.694 -4.569 -1.795 1.00 42.91 194 SER A N 1
ATOM 1532 C CA . SER A 1 194 ? 25.899 -5.395 -1.884 1.00 42.91 194 SER A CA 1
ATOM 1533 C C . SER A 1 194 ? 26.109 -6.409 -0.742 1.00 42.91 194 SER A C 1
ATOM 1535 O O . SER A 1 194 ? 27.240 -6.874 -0.553 1.00 42.91 194 SER A O 1
ATOM 1537 N N . GLN A 1 195 ? 25.091 -6.712 0.076 1.00 42.09 195 GLN A N 1
ATOM 1538 C CA . GLN A 1 195 ? 25.227 -7.683 1.179 1.00 42.09 195 GLN A CA 1
ATOM 1539 C C . GLN A 1 195 ? 24.791 -9.108 0.837 1.00 42.09 195 GLN A C 1
ATOM 1541 O O . GLN A 1 195 ? 25.285 -10.037 1.474 1.00 42.09 195 GLN A O 1
ATOM 1546 N N . GLU A 1 196 ? 23.952 -9.307 -0.174 1.00 40.91 196 GLU A N 1
ATOM 1547 C CA . GLU A 1 196 ? 23.463 -10.637 -0.528 1.00 40.91 196 GLU A CA 1
ATOM 1548 C C . GLU A 1 196 ? 24.084 -11.077 -1.865 1.00 40.91 196 GLU A C 1
ATOM 1550 O O . GLU A 1 196 ? 23.874 -10.467 -2.906 1.00 40.91 196 GLU A O 1
ATOM 1555 N N . ALA A 1 197 ? 24.902 -12.134 -1.796 1.00 40.38 197 ALA A N 1
ATOM 1556 C CA . ALA A 1 197 ? 25.369 -12.963 -2.915 1.00 40.38 197 ALA A CA 1
ATOM 1557 C C . ALA A 1 197 ? 26.485 -12.457 -3.864 1.00 40.38 197 ALA A C 1
ATOM 1559 O O . ALA A 1 197 ? 26.570 -12.942 -4.990 1.00 40.38 197 ALA A O 1
ATOM 1560 N N . VAL A 1 198 ? 27.409 -11.570 -3.452 1.00 47.84 198 VAL A N 1
ATOM 1561 C CA . VAL A 1 198 ? 28.476 -11.101 -4.370 1.00 47.84 198 VAL A CA 1
ATOM 1562 C C . VAL A 1 198 ? 29.882 -11.076 -3.744 1.00 47.84 198 VAL A C 1
ATOM 1564 O O . VAL A 1 198 ? 30.093 -10.530 -2.663 1.00 47.84 198 VAL A O 1
ATOM 1567 N N . SER A 1 199 ? 30.876 -11.652 -4.443 1.00 52.22 199 SER A N 1
ATOM 1568 C CA . SER A 1 199 ? 32.289 -11.680 -4.013 1.00 52.22 199 SER A CA 1
ATOM 1569 C C . SER A 1 199 ? 32.872 -10.270 -3.738 1.00 52.22 199 SER A C 1
ATOM 1571 O O . SER A 1 199 ? 32.492 -9.312 -4.418 1.00 52.22 199 SER A O 1
ATOM 1573 N N . PRO A 1 200 ? 33.857 -10.108 -2.826 1.00 52.75 200 PRO A N 1
ATOM 1574 C CA . PRO A 1 200 ? 34.371 -8.793 -2.400 1.00 52.75 200 PRO A CA 1
ATOM 1575 C C . PRO A 1 200 ? 34.908 -7.900 -3.531 1.00 52.75 200 PRO A C 1
ATOM 1577 O O . PRO A 1 200 ? 34.809 -6.678 -3.463 1.00 52.75 200 PRO A O 1
ATOM 1580 N N . LYS A 1 201 ? 35.468 -8.508 -4.585 1.00 53.25 201 LYS A N 1
ATOM 1581 C CA . LYS A 1 201 ? 36.031 -7.805 -5.750 1.00 53.25 201 LYS A CA 1
ATOM 1582 C C . LYS A 1 201 ? 34.946 -7.257 -6.681 1.00 53.25 201 LYS A C 1
ATOM 1584 O O . LYS A 1 201 ? 35.076 -6.166 -7.216 1.00 53.25 201 LYS A O 1
ATOM 1589 N N . VAL A 1 202 ? 33.863 -8.008 -6.833 1.00 52.75 202 VAL A N 1
ATOM 1590 C CA . VAL A 1 202 ? 32.698 -7.615 -7.631 1.00 52.75 202 VAL A CA 1
ATOM 1591 C C . VAL A 1 202 ? 31.884 -6.551 -6.888 1.00 52.75 202 VAL A C 1
ATOM 1593 O O . VAL A 1 202 ? 31.375 -5.612 -7.491 1.00 52.75 202 VAL A O 1
ATOM 1596 N N . LYS A 1 203 ? 31.858 -6.628 -5.555 1.00 55.03 203 LYS A N 1
ATOM 1597 C CA . LYS A 1 203 ? 31.256 -5.624 -4.678 1.00 55.03 203 LYS A CA 1
ATOM 1598 C C . LYS A 1 203 ? 31.867 -4.231 -4.842 1.00 55.03 203 LYS A C 1
ATOM 1600 O O . LYS A 1 203 ? 31.117 -3.274 -4.982 1.00 55.03 203 LYS A O 1
ATOM 1605 N N . SER A 1 204 ? 33.194 -4.099 -4.854 1.00 56.28 204 SER A N 1
ATOM 1606 C CA . SER A 1 204 ? 33.833 -2.780 -4.996 1.00 56.28 204 SER A CA 1
ATOM 1607 C C . SER A 1 204 ? 33.596 -2.156 -6.378 1.00 56.28 204 SER A C 1
ATOM 1609 O O . SER A 1 204 ? 33.429 -0.941 -6.487 1.00 56.28 204 SER A O 1
ATOM 1611 N N . GLN A 1 205 ? 33.521 -2.978 -7.429 1.00 57.84 205 GLN A N 1
ATOM 1612 C CA . GLN A 1 205 ? 33.198 -2.531 -8.788 1.00 57.84 205 GLN A CA 1
ATOM 1613 C C . GLN A 1 205 ? 31.722 -2.145 -8.936 1.00 57.84 205 GLN A C 1
ATOM 1615 O O . GLN A 1 205 ? 31.417 -1.125 -9.556 1.00 57.84 205 GLN A O 1
ATOM 1620 N N . LEU A 1 206 ? 30.815 -2.910 -8.323 1.00 58.34 206 LEU A N 1
ATOM 1621 C CA . LEU A 1 206 ? 29.393 -2.585 -8.276 1.00 58.34 206 LEU A CA 1
ATOM 1622 C C . LEU A 1 206 ? 29.155 -1.293 -7.495 1.00 58.34 206 LEU A C 1
ATOM 1624 O O . LEU A 1 206 ? 28.422 -0.431 -7.959 1.00 58.34 206 LEU A O 1
ATOM 1628 N N . GLU A 1 207 ? 29.803 -1.131 -6.339 1.00 58.81 207 GLU A N 1
ATOM 1629 C CA . GLU A 1 207 ? 29.725 0.095 -5.545 1.00 58.81 207 GLU A CA 1
ATOM 1630 C C . GLU A 1 207 ? 30.192 1.297 -6.365 1.00 58.81 207 GLU A C 1
ATOM 1632 O O . GLU A 1 207 ? 29.478 2.293 -6.421 1.00 58.81 207 GLU A O 1
ATOM 1637 N N . LYS A 1 208 ? 31.331 1.199 -7.064 1.00 63.56 208 LYS A N 1
ATOM 1638 C CA . LYS A 1 208 ? 31.821 2.267 -7.949 1.00 63.56 208 LYS A CA 1
ATOM 1639 C C . LYS A 1 208 ? 30.836 2.589 -9.084 1.00 63.56 208 LYS A C 1
ATOM 1641 O O . LYS A 1 208 ? 30.542 3.755 -9.321 1.00 63.56 208 LYS A O 1
ATOM 1646 N N . SER A 1 209 ? 30.289 1.569 -9.736 1.00 59.03 209 SER A N 1
ATOM 1647 C CA . SER A 1 209 ? 29.337 1.726 -10.847 1.00 59.03 209 SER A CA 1
ATOM 1648 C C . SER A 1 209 ? 28.008 2.329 -10.395 1.00 59.03 209 SER A C 1
ATOM 1650 O O . SER A 1 209 ? 27.465 3.229 -11.036 1.00 59.03 209 SER A O 1
ATOM 1652 N N . LEU A 1 210 ? 27.516 1.889 -9.232 1.00 59.84 210 LEU A N 1
ATOM 1653 C CA . LEU A 1 210 ? 26.400 2.520 -8.545 1.00 59.84 210 LEU A CA 1
ATOM 1654 C C . LEU A 1 210 ? 26.743 3.986 -8.284 1.00 59.84 210 LEU A C 1
ATOM 1656 O O . LEU A 1 210 ? 25.944 4.839 -8.638 1.00 59.84 210 LEU A O 1
ATOM 1660 N N . TRP A 1 211 ? 27.936 4.303 -7.764 1.00 58.69 211 TRP A N 1
ATOM 1661 C CA . TRP A 1 211 ? 28.381 5.678 -7.491 1.00 58.69 211 TRP A CA 1
ATOM 1662 C C . TRP A 1 211 ? 28.391 6.629 -8.682 1.00 58.69 211 TRP A C 1
ATOM 1664 O O . TRP A 1 211 ? 28.195 7.827 -8.476 1.00 58.69 211 TRP A O 1
ATOM 1674 N N . GLU A 1 212 ? 28.573 6.126 -9.892 1.00 64.25 212 GLU A N 1
ATOM 1675 C CA . GLU A 1 212 ? 28.649 6.940 -11.107 1.00 64.25 212 GLU A CA 1
ATOM 1676 C C . GLU A 1 212 ? 27.284 7.088 -11.808 1.00 64.25 212 GLU A C 1
ATOM 1678 O O . GLU A 1 212 ? 27.119 7.956 -12.663 1.00 64.25 212 GLU A O 1
ATOM 1683 N N . THR A 1 213 ? 26.276 6.307 -11.402 1.00 58.12 213 THR A N 1
ATOM 1684 C CA . THR A 1 213 ? 24.954 6.271 -12.045 1.00 58.12 213 THR A CA 1
ATOM 1685 C C . THR A 1 213 ? 23.961 7.243 -11.376 1.00 58.12 213 THR A C 1
ATOM 1687 O O . THR A 1 213 ? 23.782 7.191 -10.153 1.00 58.12 213 THR A O 1
ATOM 1690 N N . PRO A 1 214 ? 23.283 8.136 -12.118 1.00 56.03 214 PRO A N 1
ATOM 1691 C CA . PRO A 1 214 ? 22.158 8.926 -11.607 1.00 56.03 214 PRO A CA 1
ATOM 1692 C C . PRO A 1 214 ? 20.882 8.070 -11.453 1.00 56.03 214 PRO A C 1
ATOM 1694 O O . PRO A 1 214 ? 20.638 7.163 -12.241 1.00 56.03 214 PRO A O 1
ATOM 1697 N N . HIS A 1 215 ? 20.045 8.355 -10.444 1.00 54.59 215 HIS A N 1
ATOM 1698 C CA . HIS A 1 215 ? 18.775 7.641 -10.175 1.00 54.59 215 HIS A CA 1
ATOM 1699 C C . HIS A 1 215 ? 18.907 6.123 -9.935 1.00 54.59 215 HIS A C 1
ATOM 1701 O O . HIS A 1 215 ? 18.169 5.306 -10.489 1.00 54.59 215 HIS A O 1
ATOM 1707 N N . ARG A 1 216 ? 19.839 5.737 -9.059 1.00 61.81 216 ARG A N 1
ATOM 1708 C CA . ARG A 1 216 ? 20.048 4.345 -8.626 1.00 61.81 216 ARG A CA 1
ATOM 1709 C C . ARG A 1 216 ? 18.804 3.831 -7.910 1.00 61.81 216 ARG A C 1
ATOM 1711 O O . ARG A 1 216 ? 18.484 4.278 -6.814 1.00 61.81 216 ARG A O 1
ATOM 1718 N N . THR A 1 217 ? 18.106 2.885 -8.513 1.00 62.59 217 THR A N 1
ATOM 1719 C CA . THR A 1 217 ? 16.920 2.250 -7.928 1.00 62.59 217 THR A CA 1
ATOM 1720 C C . THR A 1 217 ? 17.165 0.752 -7.778 1.00 62.59 217 THR A C 1
ATOM 1722 O O . THR A 1 217 ? 18.047 0.197 -8.438 1.00 62.59 217 THR A O 1
ATOM 1725 N N . TYR A 1 218 ? 16.380 0.072 -6.937 1.00 62.56 218 TYR A N 1
ATOM 1726 C CA . TYR A 1 218 ? 16.416 -1.395 -6.884 1.00 62.56 218 TYR A CA 1
ATOM 1727 C C . TYR A 1 218 ? 16.059 -2.002 -8.243 1.00 62.56 218 TYR A C 1
ATOM 1729 O O . TYR A 1 218 ? 16.614 -3.031 -8.607 1.00 62.56 218 TYR A O 1
ATOM 1737 N N . LEU A 1 219 ? 15.197 -1.332 -9.017 1.00 63.47 219 LEU A N 1
ATOM 1738 C CA . LEU A 1 219 ? 14.899 -1.720 -10.392 1.00 63.47 219 LEU A CA 1
ATOM 1739 C C . LEU A 1 219 ? 16.145 -1.674 -11.284 1.00 63.47 219 LEU A C 1
ATOM 1741 O O . LEU A 1 219 ? 16.408 -2.646 -11.973 1.00 63.47 219 LEU A O 1
ATOM 1745 N N . TRP A 1 220 ? 16.940 -0.599 -11.256 1.00 68.31 220 TRP A N 1
ATOM 1746 C CA . TRP A 1 220 ? 18.176 -0.535 -12.051 1.00 68.31 220 TRP A CA 1
ATOM 1747 C C . TRP A 1 220 ? 19.131 -1.680 -11.699 1.00 68.31 220 TRP A C 1
ATOM 1749 O O . TRP A 1 220 ? 19.630 -2.360 -12.586 1.00 68.31 220 TRP A O 1
ATOM 1759 N N . VAL A 1 221 ? 19.321 -1.945 -10.405 1.00 63.81 221 VAL A N 1
ATOM 1760 C CA . VAL A 1 221 ? 20.141 -3.070 -9.933 1.00 63.81 221 VAL A CA 1
ATOM 1761 C C . VAL A 1 221 ? 19.599 -4.392 -10.458 1.00 63.81 221 VAL A C 1
ATOM 1763 O O . VAL A 1 221 ? 20.351 -5.182 -11.018 1.00 63.81 221 VAL A O 1
ATOM 1766 N N . TYR A 1 222 ? 18.295 -4.619 -10.304 1.00 64.56 222 TYR A N 1
ATOM 1767 C CA . TYR A 1 222 ? 17.630 -5.803 -10.826 1.00 64.56 222 TYR A CA 1
ATOM 1768 C C . TYR A 1 222 ? 17.857 -5.940 -12.337 1.00 64.56 222 TYR A C 1
ATOM 1770 O O . TYR A 1 222 ? 18.227 -7.016 -12.786 1.00 64.56 222 TYR A O 1
ATOM 1778 N N . LEU A 1 223 ? 17.714 -4.869 -13.121 1.00 66.00 223 LEU A N 1
ATOM 1779 C CA . LEU A 1 223 ? 17.940 -4.910 -14.568 1.00 66.00 223 LEU A CA 1
ATOM 1780 C C . LEU A 1 223 ? 19.398 -5.235 -14.912 1.00 66.00 223 LEU A C 1
ATOM 1782 O O . LEU A 1 223 ? 19.623 -6.053 -15.791 1.00 66.00 223 LEU A O 1
ATOM 1786 N N . VAL A 1 224 ? 20.381 -4.678 -14.198 1.00 65.12 224 VAL A N 1
ATOM 1787 C CA . VAL A 1 224 ? 21.809 -4.981 -14.419 1.00 65.12 224 VAL A CA 1
ATOM 1788 C C . VAL A 1 224 ? 22.142 -6.442 -14.132 1.00 65.12 224 VAL A C 1
ATOM 1790 O O . VAL A 1 224 ? 22.944 -7.033 -14.849 1.00 65.12 224 VAL A O 1
ATOM 1793 N N . PHE A 1 225 ? 21.528 -7.040 -13.110 1.00 57.88 225 PHE A N 1
ATOM 1794 C CA . PHE A 1 225 ? 21.787 -8.438 -12.767 1.00 57.88 225 PHE A CA 1
ATOM 1795 C C . PHE A 1 225 ? 20.976 -9.427 -13.615 1.00 57.88 225 PHE A C 1
ATOM 1797 O O . PHE A 1 225 ? 21.531 -10.440 -14.027 1.00 57.88 225 PHE A O 1
ATOM 1804 N N . ASN A 1 226 ? 19.718 -9.130 -13.954 1.00 53.75 226 ASN A N 1
ATOM 1805 C CA . ASN A 1 226 ? 18.907 -9.985 -14.841 1.00 53.75 226 ASN A CA 1
ATOM 1806 C C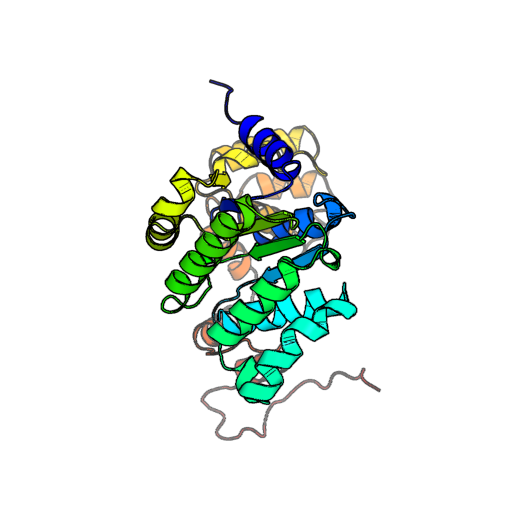 . ASN A 1 226 ? 19.238 -9.802 -16.324 1.00 53.75 226 ASN A C 1
ATOM 1808 O O . ASN A 1 226 ? 18.832 -10.612 -17.152 1.00 53.75 226 ASN A O 1
ATOM 1812 N N . TYR A 1 227 ? 20.026 -8.781 -16.673 1.00 54.09 227 TYR A N 1
ATOM 1813 C CA . TYR A 1 227 ? 20.601 -8.630 -18.003 1.00 54.09 227 TYR A CA 1
ATOM 1814 C C . TYR A 1 227 ? 21.345 -9.900 -18.441 1.00 54.09 227 TYR A C 1
ATOM 1816 O O . TYR A 1 227 ? 21.463 -10.148 -19.618 1.00 54.09 227 TYR A O 1
ATOM 1824 N N . SER A 1 228 ? 21.833 -10.781 -17.584 1.00 51.25 228 SER A N 1
ATOM 1825 C CA . SER A 1 228 ? 22.732 -11.859 -18.038 1.00 51.25 228 SER A CA 1
ATOM 1826 C C . SER A 1 228 ? 22.111 -13.272 -18.105 1.00 51.25 228 SER A C 1
ATOM 1828 O O . SER A 1 228 ? 22.853 -14.230 -18.277 1.00 51.25 228 SER A O 1
ATOM 1830 N N . GLU A 1 229 ? 20.783 -13.422 -17.996 1.00 46.25 229 GLU A N 1
ATOM 1831 C CA . GLU A 1 229 ? 20.123 -14.739 -17.832 1.00 46.25 229 GLU A CA 1
ATOM 1832 C C . GLU A 1 229 ? 19.980 -15.621 -19.095 1.00 46.25 229 GLU A C 1
ATOM 1834 O O . GLU A 1 229 ? 19.628 -16.788 -18.950 1.00 46.25 229 GLU A O 1
ATOM 1839 N N . GLU A 1 230 ? 20.284 -15.142 -20.308 1.00 46.78 230 GLU A N 1
ATOM 1840 C CA . GLU A 1 230 ? 20.213 -15.992 -21.523 1.00 46.78 230 GLU A CA 1
ATOM 1841 C C . GLU A 1 230 ? 21.502 -16.751 -21.860 1.00 46.78 230 GLU A C 1
ATOM 1843 O O . GLU A 1 230 ? 21.480 -17.640 -22.705 1.00 46.78 230 GLU A O 1
ATOM 1848 N N . ASP A 1 231 ? 22.598 -16.487 -21.156 1.00 44.81 231 ASP A N 1
ATOM 1849 C CA . ASP A 1 231 ? 23.777 -17.342 -21.212 1.00 44.81 231 ASP A CA 1
ATOM 1850 C C . ASP A 1 231 ? 23.977 -17.969 -19.829 1.00 44.81 231 ASP A C 1
ATOM 1852 O O . ASP A 1 231 ? 23.723 -17.333 -18.803 1.00 44.81 231 ASP A O 1
ATOM 1856 N N . ASP A 1 232 ? 24.545 -19.176 -19.764 1.00 42.97 232 ASP A N 1
ATOM 1857 C CA . ASP A 1 232 ? 25.067 -19.844 -18.551 1.00 42.97 232 ASP A CA 1
ATOM 1858 C C . ASP A 1 232 ? 26.148 -19.023 -17.781 1.00 42.97 232 ASP A C 1
ATOM 1860 O O . ASP A 1 232 ? 26.910 -19.523 -16.951 1.00 42.97 232 ASP A O 1
ATOM 1864 N N . PHE A 1 233 ? 26.223 -17.723 -18.043 1.00 41.50 233 PHE A N 1
ATOM 1865 C CA . PHE A 1 233 ? 27.234 -16.757 -17.682 1.00 41.50 233 PHE A CA 1
ATOM 1866 C C . PHE A 1 233 ? 27.090 -16.232 -16.244 1.00 41.50 233 PHE A C 1
ATOM 1868 O O . PHE A 1 233 ? 28.104 -16.108 -15.551 1.00 41.50 233 PHE A O 1
ATOM 1875 N N . ILE A 1 234 ? 25.865 -15.993 -15.737 1.00 46.06 234 ILE A N 1
ATOM 1876 C CA . ILE A 1 234 ? 25.646 -15.390 -14.394 1.00 46.06 234 ILE A CA 1
ATOM 1877 C C . ILE A 1 234 ? 26.132 -16.269 -13.248 1.00 46.06 234 ILE A C 1
ATOM 1879 O O . ILE A 1 234 ? 26.509 -15.763 -12.192 1.00 46.06 234 ILE A O 1
ATOM 1883 N N . LYS A 1 235 ? 26.174 -17.590 -13.425 1.00 44.62 235 LYS A N 1
ATOM 1884 C CA . LYS A 1 235 ? 26.557 -18.487 -12.327 1.00 44.62 235 LYS A CA 1
ATOM 1885 C C . LYS A 1 235 ? 28.058 -18.441 -12.013 1.00 44.62 235 LYS A C 1
ATOM 1887 O O . LYS A 1 235 ? 28.492 -19.057 -11.042 1.00 44.62 235 LYS A O 1
ATOM 1892 N N . THR A 1 236 ? 28.856 -17.705 -12.795 1.00 49.31 236 THR A N 1
ATOM 1893 C CA . THR A 1 236 ? 30.309 -17.590 -12.613 1.00 49.31 236 THR A CA 1
ATOM 1894 C C . THR A 1 236 ? 30.732 -16.174 -12.223 1.00 49.31 236 THR A C 1
ATOM 1896 O O . THR A 1 236 ? 30.194 -15.177 -12.702 1.00 49.31 236 THR A O 1
ATOM 1899 N N . GLN A 1 237 ? 31.764 -16.064 -11.379 1.00 52.25 237 GLN A N 1
ATOM 1900 C CA . GLN A 1 237 ? 32.347 -14.777 -10.971 1.00 52.25 237 GLN A CA 1
ATOM 1901 C C . GLN A 1 237 ? 32.768 -13.908 -12.173 1.00 52.25 237 GLN A C 1
ATOM 1903 O O . GLN A 1 237 ? 32.746 -12.680 -12.087 1.00 52.25 237 GLN A O 1
ATOM 1908 N N . THR A 1 238 ? 33.134 -14.539 -13.287 1.00 53.62 238 THR A N 1
ATOM 1909 C CA . THR A 1 238 ? 33.552 -13.899 -14.536 1.00 53.62 238 THR A CA 1
ATOM 1910 C C . THR A 1 238 ? 32.388 -13.224 -15.261 1.00 53.62 238 THR A C 1
ATOM 1912 O O . THR A 1 238 ? 32.557 -12.106 -15.740 1.00 53.62 238 THR A O 1
ATOM 1915 N N . GLY A 1 239 ? 31.206 -13.851 -15.286 1.00 55.88 239 GLY A N 1
ATOM 1916 C CA . GLY A 1 239 ? 30.014 -13.271 -15.910 1.00 55.88 239 GLY A CA 1
ATOM 1917 C C . GLY A 1 239 ? 29.448 -12.079 -15.141 1.00 55.88 239 GLY A C 1
ATOM 1918 O O . GLY A 1 239 ? 28.999 -11.098 -15.727 1.00 55.88 239 GLY A O 1
ATOM 1919 N N . VAL A 1 240 ? 29.569 -12.100 -13.812 1.00 55.03 240 VAL A N 1
ATOM 1920 C CA . VAL A 1 240 ? 29.213 -10.937 -12.988 1.00 55.03 240 VAL A CA 1
ATOM 1921 C C . VAL A 1 240 ? 30.207 -9.780 -13.197 1.00 55.03 240 VAL A C 1
ATOM 1923 O O . VAL A 1 240 ? 29.814 -8.616 -13.212 1.00 55.03 240 VAL A O 1
ATOM 1926 N N . GLN A 1 241 ? 31.499 -10.070 -13.400 1.00 59.28 241 GLN A N 1
ATOM 1927 C CA . GLN A 1 241 ? 32.512 -9.035 -13.659 1.00 59.28 241 GLN A CA 1
ATOM 1928 C C . GLN A 1 241 ? 32.330 -8.332 -15.005 1.00 59.28 241 GLN A C 1
ATOM 1930 O O . GLN A 1 241 ? 32.518 -7.122 -15.075 1.00 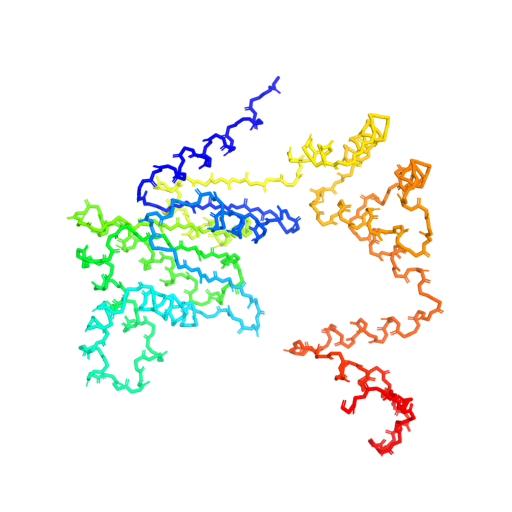59.28 241 GLN A O 1
ATOM 1935 N N . SER A 1 242 ? 31.971 -9.055 -16.061 1.00 60.91 242 SER A N 1
ATOM 1936 C CA . SER A 1 242 ? 31.708 -8.475 -17.383 1.00 60.91 242 SER A CA 1
ATOM 1937 C C . SER A 1 242 ? 30.415 -7.657 -17.411 1.00 60.91 242 SER A C 1
ATOM 1939 O O . SER A 1 242 ? 30.424 -6.563 -17.968 1.00 60.91 242 SER A O 1
ATOM 1941 N N . ALA A 1 243 ? 29.346 -8.104 -16.740 1.00 58.34 243 ALA A N 1
ATOM 1942 C CA . ALA A 1 243 ? 28.108 -7.327 -16.599 1.00 58.34 243 ALA A CA 1
ATOM 1943 C C . ALA A 1 243 ? 28.337 -5.979 -15.881 1.00 58.34 243 ALA A C 1
ATOM 1945 O O . ALA A 1 243 ? 27.721 -4.969 -16.214 1.00 58.34 243 ALA A O 1
ATOM 1946 N N . ILE A 1 244 ? 29.274 -5.943 -14.927 1.00 60.25 244 ILE A N 1
ATOM 1947 C CA . ILE A 1 244 ? 29.647 -4.735 -14.171 1.00 60.25 244 ILE A CA 1
ATOM 1948 C C . ILE A 1 244 ? 30.782 -3.946 -14.853 1.00 60.25 244 ILE A C 1
ATOM 1950 O O . ILE A 1 244 ? 31.061 -2.815 -14.463 1.00 60.25 244 ILE A O 1
ATOM 1954 N N . ALA A 1 245 ? 31.441 -4.492 -15.881 1.00 63.12 245 ALA A N 1
ATOM 1955 C CA . ALA A 1 245 ? 32.491 -3.781 -16.615 1.00 63.12 245 ALA A CA 1
ATOM 1956 C C . ALA A 1 245 ? 31.923 -2.659 -17.500 1.00 63.12 245 ALA A C 1
ATOM 1958 O O . ALA A 1 245 ? 32.569 -1.625 -17.668 1.00 63.12 245 ALA A O 1
ATOM 1959 N N . THR A 1 246 ? 30.713 -2.846 -18.032 1.00 65.31 246 THR A N 1
ATOM 1960 C CA . THR A 1 246 ? 29.991 -1.851 -18.842 1.00 65.31 246 THR A CA 1
ATOM 1961 C C . THR A 1 246 ? 28.541 -1.717 -18.366 1.00 65.31 246 THR A C 1
ATOM 1963 O O . THR A 1 246 ? 27.618 -2.113 -19.080 1.00 65.31 246 THR A O 1
ATOM 1966 N N . PRO A 1 247 ? 28.317 -1.201 -17.147 1.00 65.50 247 PRO A N 1
ATOM 1967 C CA . PRO A 1 247 ? 26.980 -1.075 -16.598 1.00 65.50 247 PRO A CA 1
ATOM 1968 C C . PRO A 1 247 ? 26.225 0.051 -17.327 1.00 65.50 247 PRO A C 1
ATOM 1970 O O . PRO A 1 247 ? 26.827 1.080 -17.653 1.00 65.50 247 PRO A O 1
ATOM 1973 N N . PRO A 1 248 ? 24.913 -0.103 -17.568 1.00 68.06 248 PRO A N 1
ATOM 1974 C CA . PRO A 1 248 ? 24.100 0.940 -18.178 1.00 68.06 248 PRO A CA 1
ATOM 1975 C C . PRO A 1 248 ? 24.073 2.182 -17.283 1.00 68.06 248 PRO A C 1
ATOM 1977 O O . PRO A 1 248 ? 23.706 2.114 -16.114 1.00 68.06 248 PRO A O 1
ATOM 1980 N N . LYS A 1 249 ? 24.397 3.352 -17.827 1.00 70.69 249 LYS A N 1
ATOM 1981 C CA . LYS A 1 249 ? 24.492 4.625 -17.092 1.00 70.69 249 LYS A CA 1
ATOM 1982 C C . LYS A 1 249 ? 23.130 5.187 -16.684 1.00 70.69 249 LYS A C 1
ATOM 1984 O O . LYS A 1 249 ? 23.066 6.210 -16.009 1.00 70.69 249 LYS A O 1
ATOM 1989 N N . SER A 1 250 ? 22.032 4.568 -17.115 1.00 68.88 250 SER A N 1
ATOM 1990 C CA . SER A 1 250 ? 20.669 4.940 -16.734 1.00 68.88 250 SER A CA 1
ATOM 1991 C C . SER A 1 250 ? 19.700 3.761 -16.851 1.00 68.88 250 SER A C 1
ATOM 1993 O O . SER A 1 250 ? 20.012 2.739 -17.460 1.00 68.88 250 SER A O 1
ATOM 1995 N N . ILE A 1 251 ? 18.491 3.918 -16.301 1.00 69.50 251 ILE A N 1
ATOM 1996 C CA . ILE A 1 251 ? 17.389 2.959 -16.494 1.00 69.50 251 ILE A CA 1
ATOM 1997 C C . ILE A 1 251 ? 17.003 2.853 -17.978 1.00 69.50 251 ILE A C 1
ATOM 1999 O O . ILE A 1 251 ? 16.712 1.760 -18.450 1.00 69.50 251 ILE A O 1
ATOM 2003 N N . ASN A 1 252 ? 17.040 3.960 -18.724 1.00 74.56 252 ASN A N 1
ATOM 2004 C CA . ASN A 1 252 ? 16.716 3.956 -20.152 1.00 74.56 252 ASN A CA 1
ATOM 2005 C C . ASN A 1 252 ? 17.744 3.153 -20.949 1.00 74.56 252 ASN A C 1
ATOM 2007 O O . ASN A 1 252 ? 17.360 2.328 -21.765 1.00 74.56 252 ASN A O 1
ATOM 2011 N N . GLU A 1 253 ? 19.033 3.332 -20.654 1.00 74.12 253 GLU A N 1
ATOM 2012 C CA . GLU A 1 253 ? 20.100 2.546 -21.281 1.00 74.12 253 GLU A CA 1
ATOM 2013 C C . GLU A 1 253 ? 19.970 1.057 -20.931 1.00 74.12 253 GLU A C 1
ATOM 2015 O O . GLU A 1 253 ? 20.165 0.206 -21.791 1.00 74.12 253 GLU A O 1
ATOM 2020 N N . ALA A 1 254 ? 19.559 0.728 -19.700 1.00 72.06 254 ALA A N 1
ATOM 2021 C CA . ALA A 1 254 ? 19.271 -0.654 -19.320 1.00 72.06 254 ALA A CA 1
ATOM 2022 C C . ALA A 1 254 ? 18.119 -1.249 -20.156 1.00 72.06 254 ALA A C 1
ATOM 2024 O O . ALA A 1 254 ? 18.232 -2.371 -20.645 1.00 72.06 254 ALA A O 1
ATOM 2025 N N . TYR A 1 255 ? 17.035 -0.495 -20.380 1.00 74.81 255 TYR A N 1
ATOM 2026 C CA . TYR A 1 255 ? 15.947 -0.929 -21.262 1.00 74.81 255 TYR A CA 1
ATOM 2027 C C . TYR A 1 255 ? 16.376 -1.025 -22.730 1.00 74.81 255 TYR A C 1
ATOM 2029 O O . TYR A 1 255 ? 16.044 -2.012 -23.377 1.00 74.81 255 TYR A O 1
ATOM 2037 N N . GLU A 1 256 ? 17.132 -0.061 -23.260 1.00 78.69 256 GLU A N 1
ATOM 2038 C CA . GLU A 1 256 ? 17.659 -0.116 -24.632 1.00 78.69 256 GLU A CA 1
ATOM 2039 C C . GLU A 1 256 ? 18.511 -1.366 -24.852 1.00 78.69 256 GLU A C 1
ATOM 2041 O O . GLU A 1 256 ? 18.343 -2.068 -25.847 1.00 78.69 256 GLU A O 1
ATOM 2046 N N . GLN A 1 257 ? 19.378 -1.697 -23.896 1.00 74.62 257 GLN A N 1
ATOM 2047 C CA . GLN A 1 257 ? 20.189 -2.908 -23.948 1.00 74.62 257 GLN A CA 1
ATOM 2048 C C . GLN A 1 257 ? 19.341 -4.192 -23.935 1.00 74.62 257 GLN A C 1
ATOM 2050 O O . GLN A 1 257 ? 19.686 -5.144 -24.632 1.00 74.62 257 GLN A O 1
ATOM 2055 N N . ILE A 1 258 ? 18.228 -4.228 -23.192 1.00 74.94 258 ILE A N 1
ATOM 2056 C CA . ILE A 1 258 ? 17.283 -5.359 -23.206 1.00 74.94 258 ILE A CA 1
ATOM 2057 C C . ILE A 1 258 ? 16.579 -5.452 -24.566 1.00 74.94 258 ILE A C 1
ATOM 2059 O O . ILE A 1 258 ? 16.523 -6.524 -25.164 1.00 74.94 258 ILE A O 1
ATOM 2063 N N . LEU A 1 259 ? 16.078 -4.329 -25.084 1.00 78.81 259 LEU A N 1
ATOM 2064 C CA . LEU A 1 259 ? 15.346 -4.278 -26.353 1.00 78.81 259 LEU A CA 1
ATOM 2065 C C . LEU A 1 259 ? 16.234 -4.621 -27.559 1.00 78.81 259 LEU A C 1
ATOM 2067 O O . LEU A 1 259 ? 15.758 -5.243 -28.510 1.00 78.81 259 LEU A O 1
ATOM 2071 N N . ASN A 1 260 ? 17.524 -4.276 -27.504 1.00 77.94 260 ASN A N 1
ATOM 2072 C CA . ASN A 1 260 ? 18.498 -4.561 -28.560 1.00 77.94 260 ASN A CA 1
ATOM 2073 C C . ASN A 1 260 ? 18.853 -6.051 -28.707 1.00 77.94 260 ASN A C 1
ATOM 2075 O O . ASN A 1 260 ? 19.497 -6.423 -29.683 1.00 77.94 260 ASN A O 1
ATOM 2079 N N . ARG A 1 261 ? 18.442 -6.915 -27.771 1.00 69.06 261 ARG A N 1
ATOM 2080 C CA . ARG A 1 261 ? 18.681 -8.370 -27.852 1.00 69.06 261 ARG A CA 1
ATOM 2081 C C . ARG A 1 261 ? 17.750 -9.079 -28.802 1.00 69.06 261 ARG A C 1
ATOM 2083 O O . ARG A 1 261 ? 18.115 -10.091 -29.396 1.00 69.06 261 ARG A O 1
ATOM 2090 N N . SER A 1 262 ? 16.526 -8.576 -28.896 1.00 75.94 262 SER A N 1
ATOM 2091 C CA . SER A 1 262 ? 15.542 -9.207 -29.747 1.00 75.94 262 SER A CA 1
ATOM 2092 C C . SER A 1 262 ? 15.971 -9.057 -31.197 1.00 75.94 262 SER A C 1
ATOM 2094 O O . SER A 1 262 ? 16.138 -7.946 -31.693 1.00 75.94 262 SER A O 1
ATOM 2096 N N . LYS A 1 263 ? 16.097 -10.187 -31.892 1.00 79.31 263 LYS A N 1
ATOM 2097 C CA . LYS A 1 263 ? 16.315 -10.216 -33.344 1.00 79.31 263 LYS A CA 1
ATOM 2098 C C . LYS A 1 263 ? 15.074 -9.745 -34.111 1.00 79.31 263 LYS A C 1
ATOM 2100 O O . LYS A 1 263 ? 15.166 -9.402 -35.285 1.00 79.31 263 LYS A O 1
ATOM 2105 N N . GLU A 1 264 ? 13.927 -9.675 -33.436 1.00 83.19 264 GLU A N 1
ATOM 2106 C CA . GLU A 1 264 ? 12.640 -9.279 -33.993 1.00 83.19 264 GLU A CA 1
ATOM 2107 C C . GLU A 1 264 ? 12.219 -7.885 -33.512 1.00 83.19 264 GLU A C 1
ATOM 2109 O O . GLU A 1 264 ? 11.174 -7.689 -32.886 1.00 83.19 264 GLU A O 1
ATOM 2114 N N . HIS A 1 265 ? 13.022 -6.867 -33.831 1.00 84.56 265 HIS A N 1
ATOM 2115 C CA . HIS A 1 265 ? 12.693 -5.474 -33.508 1.00 84.56 265 HIS A CA 1
ATOM 2116 C C . HIS A 1 265 ? 11.290 -5.019 -33.965 1.00 84.56 265 HIS A C 1
ATOM 2118 O O . HIS A 1 265 ? 10.649 -4.278 -33.213 1.00 84.56 265 HIS A O 1
ATOM 2124 N N . PRO A 1 266 ? 10.758 -5.440 -35.137 1.00 84.38 266 PRO A N 1
ATOM 2125 C CA . PRO A 1 266 ? 9.389 -5.101 -35.529 1.00 84.38 266 PRO A CA 1
ATOM 2126 C C . PRO A 1 266 ? 8.344 -5.663 -34.561 1.00 84.38 266 PRO A C 1
ATOM 2128 O O . PRO A 1 266 ? 7.414 -4.947 -34.188 1.00 84.38 266 PRO A O 1
ATOM 2131 N N . MET A 1 267 ? 8.537 -6.903 -34.103 1.00 83.56 267 MET A N 1
ATOM 2132 C CA . MET A 1 267 ? 7.654 -7.576 -33.152 1.00 83.56 267 MET A CA 1
ATOM 2133 C C . MET A 1 267 ? 7.675 -6.876 -31.793 1.00 83.56 267 MET A C 1
ATOM 2135 O O . MET A 1 267 ? 6.628 -6.538 -31.244 1.00 83.56 267 MET A O 1
ATOM 2139 N N . VAL A 1 268 ? 8.871 -6.557 -31.291 1.00 86.19 268 VAL A N 1
ATOM 2140 C CA . VAL A 1 268 ? 9.049 -5.807 -30.038 1.00 86.19 268 VAL A CA 1
ATOM 2141 C C . VAL A 1 268 ? 8.382 -4.439 -30.115 1.00 86.19 268 VAL A C 1
ATOM 2143 O O . VAL A 1 268 ? 7.662 -4.041 -29.200 1.00 86.19 268 VAL A O 1
ATOM 2146 N N . ARG A 1 269 ? 8.567 -3.717 -31.225 1.00 86.38 269 ARG A N 1
ATOM 2147 C CA . ARG A 1 269 ? 7.931 -2.413 -31.427 1.00 86.38 269 ARG A CA 1
ATOM 2148 C C . ARG A 1 269 ? 6.409 -2.531 -31.483 1.00 86.38 269 ARG A C 1
ATOM 2150 O O . ARG A 1 269 ? 5.730 -1.691 -30.892 1.00 86.38 269 ARG A O 1
ATOM 2157 N N . LYS A 1 270 ? 5.875 -3.551 -32.163 1.00 85.56 270 LYS A N 1
ATOM 2158 C CA . LYS A 1 270 ? 4.433 -3.831 -32.237 1.00 85.56 270 LYS A CA 1
ATOM 2159 C C . LYS A 1 270 ? 3.875 -4.113 -30.843 1.00 85.56 270 LYS A C 1
ATOM 2161 O O . LYS A 1 270 ? 2.939 -3.438 -30.427 1.00 85.56 270 LYS A O 1
ATOM 2166 N N . ALA A 1 271 ? 4.520 -4.996 -30.082 1.00 87.38 271 ALA A N 1
ATOM 2167 C CA . ALA A 1 271 ? 4.152 -5.318 -28.708 1.00 87.38 271 ALA A CA 1
ATOM 2168 C C . ALA A 1 271 ? 4.169 -4.085 -27.788 1.00 87.38 271 ALA A C 1
ATOM 2170 O O . ALA A 1 271 ? 3.176 -3.801 -27.123 1.00 87.38 271 ALA A O 1
ATOM 2171 N N . LEU A 1 272 ? 5.245 -3.293 -27.789 1.00 88.62 272 LEU A N 1
ATOM 2172 C CA . LEU A 1 272 ? 5.314 -2.069 -26.980 1.00 88.62 272 LEU A CA 1
ATOM 2173 C C . LEU A 1 272 ? 4.258 -1.037 -27.389 1.00 88.62 272 LEU A C 1
ATOM 2175 O O . LEU A 1 272 ? 3.682 -0.383 -26.527 1.00 88.62 272 LEU A O 1
ATOM 2179 N N . SER A 1 273 ? 3.966 -0.910 -28.686 1.00 87.19 273 SER A N 1
ATOM 2180 C CA . SER A 1 273 ? 2.915 -0.007 -29.176 1.00 87.19 273 SER A CA 1
ATOM 2181 C C . SER A 1 273 ? 1.530 -0.450 -28.706 1.00 87.19 273 SER A C 1
ATOM 2183 O O . SER A 1 273 ? 0.728 0.390 -28.310 1.00 87.19 273 SER A O 1
ATOM 2185 N N . ILE A 1 274 ? 1.266 -1.760 -28.697 1.00 87.31 274 ILE A N 1
ATOM 2186 C CA . ILE A 1 274 ? 0.030 -2.339 -28.161 1.00 87.31 274 ILE A CA 1
ATOM 2187 C C . ILE A 1 274 ? -0.074 -2.065 -26.660 1.00 87.31 274 ILE A C 1
ATOM 2189 O O . ILE A 1 274 ? -1.103 -1.574 -26.215 1.00 87.31 274 ILE A O 1
ATOM 2193 N N . ILE A 1 275 ? 0.995 -2.306 -25.893 1.00 86.56 275 ILE A N 1
ATOM 2194 C CA . ILE A 1 275 ? 1.032 -2.030 -24.447 1.00 86.56 275 ILE A CA 1
ATOM 2195 C C . ILE A 1 275 ? 0.762 -0.547 -24.163 1.00 86.56 275 ILE A C 1
ATOM 2197 O O . ILE A 1 275 ? 0.013 -0.228 -23.248 1.00 86.56 275 ILE A O 1
ATOM 2201 N N . LEU A 1 276 ? 1.343 0.360 -24.955 1.00 85.50 276 LEU A N 1
ATOM 2202 C CA . LEU A 1 276 ? 1.132 1.803 -24.814 1.00 85.50 276 LEU A CA 1
ATOM 2203 C C . LEU A 1 276 ? -0.291 2.246 -25.182 1.00 85.50 276 LEU A C 1
ATOM 2205 O O . LEU A 1 276 ? -0.785 3.218 -24.618 1.00 85.50 276 LEU A O 1
ATOM 2209 N N . ALA A 1 277 ? -0.926 1.577 -26.146 1.00 84.06 277 ALA A N 1
ATOM 2210 C CA . ALA A 1 277 ? -2.266 1.913 -26.622 1.00 84.06 277 ALA A CA 1
ATOM 2211 C C . ALA A 1 277 ? -3.388 1.215 -25.836 1.00 84.06 277 ALA A C 1
ATOM 2213 O O . ALA A 1 277 ? -4.542 1.640 -25.912 1.00 84.06 277 ALA A O 1
ATOM 2214 N N . ALA A 1 278 ? -3.076 0.139 -25.112 1.00 84.69 278 ALA A N 1
ATOM 2215 C CA . ALA A 1 278 ? -4.055 -0.633 -24.370 1.00 84.69 278 ALA A CA 1
ATOM 2216 C C . ALA A 1 278 ? -4.647 0.199 -23.223 1.00 84.69 278 ALA A C 1
ATOM 2218 O O . ALA A 1 278 ? -3.933 0.759 -22.395 1.00 84.69 278 ALA A O 1
ATOM 2219 N N . SER A 1 279 ? -5.977 0.250 -23.155 1.00 78.38 279 SER A N 1
ATOM 2220 C CA . SER A 1 279 ? -6.710 0.934 -22.083 1.00 78.38 279 SER A CA 1
ATOM 2221 C C . SER A 1 279 ? -6.811 0.115 -20.793 1.00 78.38 279 SER A C 1
ATOM 2223 O O . SER A 1 279 ? -7.334 0.604 -19.797 1.00 78.38 279 SER A O 1
ATOM 2225 N N . GLN A 1 280 ? -6.401 -1.152 -20.836 1.00 78.38 280 GLN A N 1
ATOM 2226 C CA . GLN A 1 280 ? -6.429 -2.092 -19.722 1.00 78.38 280 GLN A CA 1
ATOM 2227 C C . GLN A 1 280 ? -5.290 -3.103 -19.870 1.00 78.38 280 GLN A C 1
ATOM 2229 O O . GLN A 1 280 ? -4.727 -3.266 -20.954 1.00 78.38 280 GLN A O 1
ATOM 2234 N N . LEU A 1 281 ? -4.960 -3.797 -18.783 1.00 78.44 281 LEU A N 1
ATOM 2235 C CA . LEU A 1 281 ? -3.961 -4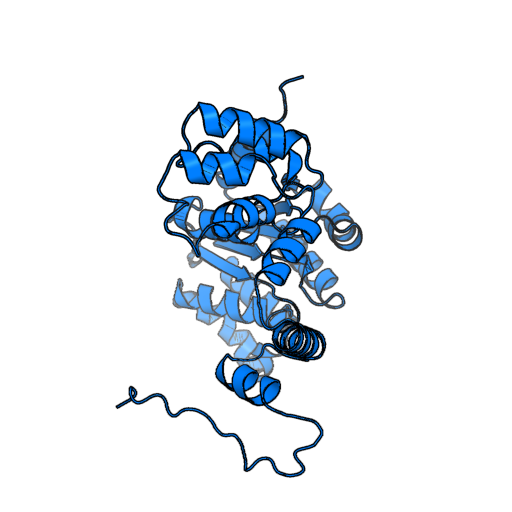.863 -18.802 1.00 78.44 281 LEU A CA 1
ATOM 2236 C C . LEU A 1 281 ? -4.405 -5.993 -19.734 1.00 78.44 281 LEU A C 1
ATOM 2238 O O . LEU A 1 281 ? -5.505 -6.517 -19.586 1.00 78.44 281 LEU A O 1
ATOM 2242 N N . LEU A 1 282 ? -3.527 -6.369 -20.662 1.00 82.88 282 LEU A N 1
ATOM 2243 C CA . LEU A 1 282 ? -3.736 -7.503 -21.554 1.00 82.88 282 LEU A CA 1
ATOM 2244 C C . LEU A 1 282 ? -3.201 -8.777 -20.907 1.00 82.88 282 LEU A C 1
ATOM 2246 O O . LEU A 1 282 ? -2.087 -8.810 -20.377 1.00 82.88 282 LEU A O 1
ATOM 2250 N N . THR A 1 283 ? -3.988 -9.840 -20.983 1.00 86.25 283 THR A N 1
ATOM 2251 C CA . THR A 1 283 ? -3.533 -11.192 -20.665 1.00 86.25 283 THR A CA 1
ATOM 2252 C C . THR A 1 283 ? -2.592 -11.711 -21.758 1.00 86.25 283 THR A C 1
ATOM 2254 O O . THR A 1 283 ? -2.594 -11.222 -22.889 1.00 86.25 283 THR A O 1
ATOM 2257 N N . LEU A 1 284 ? -1.776 -12.725 -21.448 1.00 84.12 284 LEU A N 1
ATOM 2258 C CA . LEU A 1 284 ? -0.876 -13.331 -22.440 1.00 84.12 284 LEU A CA 1
ATOM 2259 C C . LEU A 1 284 ? -1.614 -13.858 -23.691 1.00 84.12 284 LEU A C 1
ATOM 2261 O O . LEU A 1 284 ? -1.127 -13.601 -24.793 1.00 84.12 284 LEU A O 1
ATOM 2265 N N . PRO A 1 285 ? -2.785 -14.524 -23.578 1.00 86.00 285 PRO A N 1
ATOM 2266 C CA . PRO A 1 285 ? -3.555 -14.936 -24.752 1.00 86.00 285 PRO A CA 1
ATOM 2267 C C . PRO A 1 285 ? -4.038 -13.755 -25.600 1.00 86.00 285 PRO A C 1
ATOM 2269 O O . PRO A 1 285 ? -3.894 -13.779 -26.820 1.00 86.00 285 PRO A O 1
ATOM 2272 N N . GLU A 1 286 ? -4.558 -12.696 -24.972 1.00 86.19 286 GLU A N 1
ATOM 2273 C CA . GLU A 1 286 ? -4.994 -11.488 -25.686 1.00 86.19 286 GLU A CA 1
ATOM 2274 C C . GLU A 1 286 ? -3.820 -10.822 -26.403 1.00 86.19 286 GLU A C 1
ATOM 2276 O O . GLU A 1 286 ? -3.929 -10.456 -27.570 1.00 86.19 286 GLU A O 1
ATOM 2281 N N . MET A 1 287 ? -2.668 -10.731 -25.739 1.00 86.62 287 MET A N 1
ATOM 2282 C CA . MET A 1 287 ? -1.454 -10.185 -26.333 1.00 86.62 287 MET A CA 1
ATOM 2283 C C . MET A 1 287 ? -0.996 -11.012 -27.542 1.00 86.62 287 MET A C 1
ATOM 2285 O O . MET A 1 287 ? -0.667 -10.431 -28.574 1.00 86.62 287 MET A O 1
ATOM 2289 N N . LYS A 1 288 ? -1.036 -12.353 -27.460 1.00 84.06 288 LYS A N 1
ATOM 2290 C CA . LYS A 1 288 ? -0.707 -13.255 -28.582 1.00 84.06 288 LYS A CA 1
ATOM 2291 C C . LYS A 1 288 ? -1.601 -12.986 -29.794 1.00 84.06 288 LYS A C 1
ATOM 2293 O O . LYS A 1 288 ? -1.108 -12.949 -30.916 1.00 84.06 288 LYS A O 1
ATOM 2298 N N . ILE A 1 289 ? -2.895 -12.754 -29.572 1.00 85.75 289 ILE A N 1
ATOM 2299 C CA . ILE A 1 289 ? -3.839 -12.420 -30.645 1.00 85.75 289 ILE A CA 1
ATOM 2300 C C . ILE A 1 289 ? -3.484 -11.060 -31.247 1.00 85.75 289 ILE A C 1
ATOM 2302 O O . ILE A 1 289 ? -3.203 -10.971 -32.438 1.00 85.75 289 ILE A O 1
ATOM 2306 N N . VAL A 1 290 ? -3.437 -10.002 -30.431 1.00 85.94 290 VAL A N 1
ATOM 2307 C CA . VAL A 1 290 ? -3.284 -8.620 -30.921 1.00 85.94 290 VAL A CA 1
ATOM 2308 C C . VAL A 1 290 ? -1.950 -8.414 -31.645 1.00 85.94 290 VAL A C 1
ATOM 2310 O O . VAL A 1 290 ? -1.890 -7.722 -32.662 1.00 85.94 290 VAL A O 1
ATOM 2313 N N . VAL A 1 291 ? -0.879 -9.050 -31.169 1.00 85.00 291 VAL A N 1
ATOM 2314 C CA . VAL A 1 291 ? 0.443 -8.989 -31.803 1.00 85.00 291 VAL A CA 1
ATOM 2315 C C . VAL A 1 291 ? 0.452 -9.663 -33.184 1.00 85.00 291 VAL A C 1
ATOM 2317 O O . VAL A 1 291 ? 1.185 -9.218 -34.067 1.00 85.00 291 VAL A O 1
ATOM 2320 N N . ASN A 1 292 ? -0.415 -10.648 -33.427 1.00 83.56 292 ASN A N 1
ATOM 2321 C CA . ASN A 1 292 ? -0.524 -11.345 -34.711 1.00 83.56 292 ASN A CA 1
ATOM 2322 C C . ASN A 1 292 ? -1.508 -10.693 -35.697 1.00 83.56 292 ASN A C 1
ATOM 2324 O O . ASN A 1 292 ? -1.576 -11.113 -36.850 1.00 83.56 292 ASN A O 1
ATOM 2328 N N . ILE A 1 293 ? -2.253 -9.653 -35.301 1.00 80.88 293 ILE A N 1
ATOM 2329 C CA . ILE A 1 293 ? -3.155 -8.928 -36.211 1.00 80.88 293 ILE A CA 1
ATOM 2330 C C . ILE A 1 293 ? -2.327 -8.049 -37.151 1.00 80.88 293 ILE A C 1
ATOM 2332 O O . ILE A 1 293 ? -1.708 -7.077 -36.713 1.00 80.88 293 ILE A O 1
ATOM 2336 N N . ASP A 1 294 ? -2.316 -8.362 -38.445 1.00 71.44 294 ASP A N 1
ATOM 2337 C CA . ASP A 1 294 ? -1.775 -7.477 -39.481 1.00 71.44 294 ASP A CA 1
ATOM 2338 C C . ASP A 1 294 ? -2.890 -6.677 -40.159 1.00 71.44 294 ASP A C 1
ATOM 2340 O O . ASP A 1 294 ? -3.958 -7.206 -40.459 1.00 71.44 294 ASP A O 1
ATOM 2344 N N . TYR A 1 295 ? -2.624 -5.398 -40.449 1.00 55.25 295 TYR A N 1
ATOM 2345 C CA . TYR A 1 295 ? -3.562 -4.458 -41.092 1.00 55.25 295 TYR A CA 1
ATOM 2346 C C . TYR A 1 295 ? -4.032 -4.888 -42.498 1.00 55.25 295 TYR A C 1
ATOM 2348 O O . TYR A 1 295 ? -4.924 -4.266 -43.070 1.00 55.25 295 TYR A O 1
ATOM 2356 N N . THR A 1 296 ? -3.444 -5.943 -43.062 1.00 50.44 296 THR A N 1
ATOM 2357 C CA . THR A 1 296 ? -3.847 -6.583 -44.323 1.00 50.44 296 THR A CA 1
ATOM 2358 C C . THR A 1 296 ? -4.891 -7.690 -44.136 1.00 50.44 296 THR A C 1
ATOM 2360 O O . THR A 1 296 ? -5.475 -8.150 -45.116 1.00 50.44 296 THR A O 1
ATOM 2363 N N . SER A 1 297 ? -5.170 -8.102 -42.899 1.00 48.62 297 SER A N 1
ATOM 2364 C CA . SER A 1 297 ? -6.081 -9.203 -42.585 1.00 48.62 297 SER A CA 1
ATOM 2365 C C . SER A 1 297 ? -7.504 -8.675 -42.392 1.00 48.62 297 SER A C 1
ATOM 2367 O O . SER A 1 297 ? -7.892 -8.254 -41.308 1.00 48.62 297 SER A O 1
ATOM 2369 N N . GLN A 1 298 ? -8.317 -8.714 -43.450 1.00 43.06 298 GLN A N 1
ATOM 2370 C CA . GLN A 1 298 ? -9.753 -8.381 -43.399 1.00 43.06 298 GLN A CA 1
ATOM 2371 C C . GLN A 1 298 ? -10.619 -9.479 -42.740 1.00 43.06 298 GLN A C 1
ATOM 2373 O O . GLN A 1 298 ? -11.834 -9.511 -42.922 1.00 43.06 298 GLN A O 1
ATOM 2378 N N . SER A 1 299 ? -10.023 -10.400 -41.982 1.00 46.50 299 SER A N 1
ATOM 2379 C CA . SER A 1 299 ? -10.719 -11.537 -41.381 1.00 46.50 299 SER A CA 1
ATOM 2380 C C . SER A 1 299 ? -10.062 -11.942 -40.064 1.00 46.50 299 SER A C 1
ATOM 2382 O O . SER A 1 299 ? -8.875 -12.244 -40.024 1.00 46.50 299 SER A O 1
ATOM 2384 N N . ILE A 1 300 ? -10.866 -11.995 -39.001 1.00 47.38 300 ILE A N 1
ATOM 2385 C CA . ILE A 1 300 ? -10.493 -12.463 -37.652 1.00 47.38 300 ILE A CA 1
ATOM 2386 C C . ILE A 1 300 ? -10.274 -13.998 -37.633 1.00 47.38 300 ILE A C 1
ATOM 2388 O O . ILE A 1 300 ? -9.797 -14.553 -36.651 1.00 47.38 300 ILE A O 1
ATOM 2392 N N . TYR A 1 301 ? -10.587 -14.700 -38.730 1.00 47.50 301 TYR A N 1
ATOM 2393 C CA . TYR A 1 301 ? -10.613 -16.167 -38.799 1.00 47.50 301 TYR A CA 1
ATOM 2394 C C . TYR A 1 301 ? -9.366 -16.825 -39.405 1.00 47.50 301 TYR A C 1
ATOM 2396 O O . TYR A 1 301 ? -9.376 -18.032 -39.617 1.00 47.50 301 TYR A O 1
ATOM 2404 N N . HIS A 1 302 ? -8.297 -16.079 -39.681 1.00 43.03 302 HIS A N 1
ATOM 2405 C CA . HIS A 1 302 ? -7.032 -16.659 -40.142 1.00 43.03 302 HIS A CA 1
ATOM 2406 C C . HIS A 1 302 ? -5.887 -16.203 -39.236 1.00 43.03 302 HIS A C 1
ATOM 2408 O O . HIS A 1 302 ? -5.113 -15.313 -39.575 1.00 43.03 302 HIS A O 1
ATOM 2414 N N . HIS A 1 303 ? -5.789 -16.814 -38.059 1.00 45.78 303 HIS A N 1
ATOM 2415 C CA . HIS A 1 303 ? -4.536 -16.841 -37.320 1.00 45.78 303 HIS A CA 1
ATOM 2416 C C . HIS A 1 303 ? -4.009 -18.274 -37.351 1.00 45.78 303 HIS A C 1
ATOM 2418 O O . HIS A 1 303 ? -4.633 -19.162 -36.775 1.00 45.78 303 HIS A O 1
ATOM 2424 N N . ASP A 1 304 ? -2.869 -18.479 -38.016 1.00 45.41 304 ASP A N 1
ATOM 2425 C CA . ASP A 1 304 ? -2.035 -19.671 -37.841 1.00 45.41 304 ASP A CA 1
ATOM 2426 C C . ASP A 1 304 ? -1.432 -19.606 -36.432 1.00 45.41 304 ASP A C 1
ATOM 2428 O O . ASP A 1 304 ? -0.331 -19.103 -36.207 1.00 45.41 304 ASP A O 1
ATOM 2432 N N . LEU A 1 305 ? -2.221 -20.018 -35.443 1.00 48.00 305 LEU A N 1
ATOM 2433 C CA . LEU A 1 305 ? -1.742 -20.269 -34.095 1.00 48.00 305 LEU A CA 1
ATOM 2434 C C . LEU A 1 305 ? -1.195 -21.696 -34.088 1.00 48.00 305 LEU A C 1
ATOM 2436 O O . LEU A 1 305 ? -1.934 -22.631 -34.373 1.00 48.00 305 LEU A O 1
ATOM 2440 N N . GLU A 1 306 ? 0.084 -21.869 -33.757 1.00 42.38 306 GLU A N 1
ATOM 2441 C CA . GLU A 1 306 ? 0.578 -23.187 -33.357 1.00 42.38 306 GLU A CA 1
ATOM 2442 C C . GLU A 1 306 ? -0.239 -23.658 -32.146 1.00 42.38 306 GLU A C 1
ATOM 2444 O O . GLU A 1 306 ? -0.255 -22.993 -31.098 1.00 42.38 306 GLU A O 1
ATOM 2449 N N . ASP A 1 307 ? -0.953 -24.768 -32.336 1.00 43.19 307 ASP A N 1
ATOM 2450 C CA . ASP A 1 307 ? -1.665 -25.484 -31.287 1.00 43.19 307 ASP A CA 1
ATOM 2451 C C . ASP A 1 307 ? -0.647 -26.050 -30.293 1.00 43.19 307 ASP A C 1
ATOM 2453 O O . ASP A 1 307 ? 0.242 -26.822 -30.656 1.00 43.19 307 ASP A O 1
ATOM 2457 N N . ASP A 1 308 ? -0.781 -25.661 -29.027 1.00 38.50 308 ASP A N 1
ATOM 2458 C CA . ASP A 1 308 ? 0.012 -26.194 -27.923 1.00 38.50 308 ASP A CA 1
ATOM 2459 C C . ASP A 1 308 ? -0.594 -27.548 -27.490 1.00 38.50 308 ASP A C 1
ATOM 2461 O O . ASP A 1 308 ? -1.739 -27.579 -27.026 1.00 38.50 308 ASP A O 1
ATOM 2465 N N . PRO A 1 309 ? 0.102 -28.693 -27.649 1.00 41.75 309 PRO A N 1
ATOM 2466 C CA . PRO A 1 309 ? -0.488 -30.021 -27.463 1.00 41.75 309 PRO A CA 1
ATOM 2467 C C . PRO A 1 309 ? -0.621 -30.463 -25.996 1.00 41.75 309 PRO A C 1
ATOM 2469 O O . PRO A 1 309 ? -0.844 -31.644 -25.722 1.00 41.75 309 PRO A O 1
ATOM 2472 N N . HIS A 1 310 ? -0.522 -29.556 -25.028 1.00 42.59 310 HIS A N 1
ATOM 2473 C CA . HIS A 1 310 ? -0.640 -29.908 -23.618 1.00 42.59 310 HIS A CA 1
ATOM 2474 C C . HIS A 1 310 ? -1.651 -29.036 -22.897 1.00 42.59 310 HIS A C 1
ATOM 2476 O O . HIS A 1 310 ? -1.232 -28.155 -22.170 1.00 42.59 310 HIS A O 1
ATOM 2482 N N . HIS A 1 311 ? -2.947 -29.334 -23.021 1.00 35.56 311 HIS A N 1
ATOM 2483 C CA . HIS A 1 311 ? -3.954 -29.137 -21.964 1.00 35.56 311 HIS A CA 1
ATOM 2484 C C . HIS A 1 311 ? -5.094 -30.152 -22.169 1.00 35.56 311 HIS A C 1
ATOM 2486 O O . HIS A 1 311 ? -6.021 -29.933 -22.949 1.00 35.56 311 HIS A O 1
ATOM 2492 N N . GLN A 1 312 ? -4.998 -31.275 -21.455 1.00 32.03 312 GLN A N 1
ATOM 2493 C CA . GLN A 1 312 ? -6.112 -32.151 -21.100 1.00 32.03 312 GLN A CA 1
ATOM 2494 C C . GLN A 1 312 ? -6.051 -32.392 -19.593 1.00 32.03 312 GLN A C 1
ATOM 2496 O O . GLN A 1 312 ? -4.913 -32.505 -19.078 1.00 32.03 312 GLN A O 1
#

Sequence (312 aa):
MSGTKAEWKKGLKTRLKQDSGPLLVTADPGCGKSALAKYLIDYSLPQSTTICYFFFKDQDQNTVRQALCALLLQFFSLKPSLIEHAMPQFRKDGQGLINSTESLWKVLRNAIKDHQAGPVTVVLDALDECVKSEFADLMRNVETQFRSDQSGYGKLKYLLSCRPYEQVVSKFHSLLKAFPNIRITGEEESKNISQEAVSPKVKSQLEKSLWETPHRTYLWVYLVFNYSEEDDFIKTQTGVQSAIATPPKSINEAYEQILNRSKEHPMVRKALSIILAASQLLTLPEMKIVVNIDYTSQSIYHHDLEDDPHHQ